Protein AF-A0A1Y3N4Y9-F1 (afdb_monomer)

Structure (mmCIF, N/CA/C/O backbone):
data_AF-A0A1Y3N4Y9-F1
#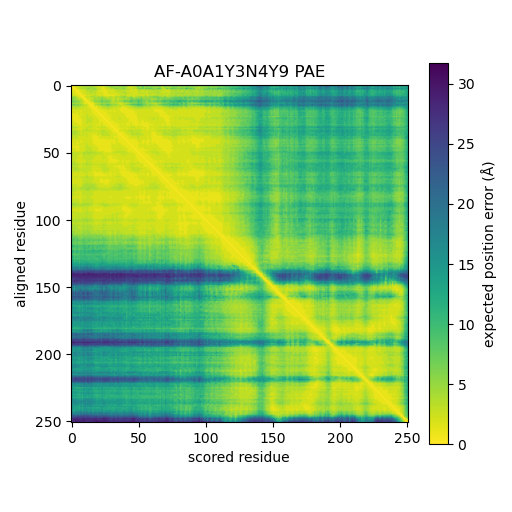
_entry.id   AF-A0A1Y3N4Y9-F1
#
loop_
_atom_site.group_PDB
_atom_site.id
_atom_site.type_symbol
_atom_site.label_atom_id
_atom_site.label_alt_id
_atom_site.label_comp_id
_atom_site.label_asym_id
_atom_site.label_entity_id
_atom_site.label_seq_id
_atom_site.pdbx_PDB_ins_code
_atom_site.Cartn_x
_atom_site.Cartn_y
_atom_site.Cartn_z
_atom_site.occupancy
_atom_site.B_iso_or_equiv
_atom_site.auth_seq_id
_atom_site.auth_comp_id
_atom_site.auth_asym_id
_atom_site.auth_atom_id
_atom_site.pdbx_PDB_model_num
ATOM 1 N N . SER A 1 1 ? 14.092 -4.007 -33.108 1.00 88.94 1 SER A N 1
ATOM 2 C CA . SER A 1 1 ? 14.418 -5.268 -32.409 1.00 88.94 1 SER A CA 1
ATOM 3 C C . SER A 1 1 ? 15.388 -6.151 -33.204 1.00 88.94 1 SER A C 1
ATOM 5 O O . SER A 1 1 ? 15.690 -5.808 -34.343 1.00 88.94 1 SER A O 1
ATOM 7 N N . TYR A 1 2 ? 15.925 -7.225 -32.602 1.00 95.75 2 TYR A N 1
ATOM 8 C CA . TYR A 1 2 ? 16.798 -8.263 -33.210 1.00 95.75 2 TYR A CA 1
ATOM 9 C C . TYR A 1 2 ? 18.097 -7.749 -33.842 1.00 95.75 2 TYR A C 1
ATOM 11 O O . TYR A 1 2 ? 18.391 -8.000 -35.009 1.00 95.75 2 TYR A O 1
ATOM 19 N N . ASN A 1 3 ? 18.879 -7.000 -33.072 1.00 94.31 3 ASN A N 1
ATOM 20 C CA . ASN A 1 3 ? 20.155 -6.454 -33.526 1.00 94.31 3 ASN A CA 1
ATOM 21 C C . ASN A 1 3 ? 21.240 -6.647 -32.449 1.00 94.31 3 ASN A C 1
ATOM 23 O O . ASN A 1 3 ? 21.026 -7.287 -31.424 1.00 94.31 3 ASN A O 1
ATOM 27 N N . ASN A 1 4 ? 22.440 -6.114 -32.689 1.00 96.00 4 ASN A N 1
ATOM 28 C CA . ASN A 1 4 ? 23.556 -6.141 -31.735 1.00 96.00 4 ASN A CA 1
ATOM 29 C C . ASN A 1 4 ? 23.807 -4.762 -31.100 1.00 96.00 4 ASN A C 1
ATOM 31 O O . ASN A 1 4 ? 24.948 -4.430 -30.784 1.00 96.00 4 ASN A O 1
ATOM 35 N N . ILE A 1 5 ? 22.765 -3.936 -30.958 1.00 95.75 5 ILE A N 1
ATOM 36 C CA . ILE A 1 5 ? 22.908 -2.577 -30.425 1.00 95.75 5 ILE A CA 1
ATOM 37 C C . ILE A 1 5 ? 23.287 -2.663 -28.945 1.00 95.75 5 ILE A C 1
ATOM 39 O O . ILE A 1 5 ? 22.648 -3.381 -28.178 1.00 95.75 5 ILE A O 1
ATOM 43 N N . THR A 1 6 ? 24.325 -1.930 -28.547 1.00 95.25 6 THR A N 1
ATOM 44 C CA . THR A 1 6 ? 24.823 -1.870 -27.162 1.00 95.25 6 THR A CA 1
ATOM 45 C C . THR A 1 6 ? 24.464 -0.566 -26.451 1.00 95.25 6 THR A C 1
ATOM 47 O O . THR A 1 6 ? 24.445 -0.529 -25.224 1.00 95.25 6 THR A O 1
ATOM 50 N N . GLN A 1 7 ? 24.161 0.498 -27.201 1.00 94.75 7 GLN A N 1
ATOM 51 C CA . GLN A 1 7 ? 23.863 1.829 -26.669 1.00 94.75 7 GLN A CA 1
ATOM 52 C C . GLN A 1 7 ? 22.720 2.498 -27.436 1.00 94.75 7 GLN A C 1
ATOM 54 O O . GLN A 1 7 ? 22.626 2.381 -28.660 1.00 94.75 7 GLN A O 1
ATOM 59 N N . ILE A 1 8 ? 21.874 3.234 -26.714 1.00 94.38 8 ILE A N 1
ATOM 60 C CA . ILE A 1 8 ? 20.820 4.069 -27.291 1.00 94.38 8 ILE A CA 1
ATOM 61 C C . ILE A 1 8 ? 21.417 5.442 -27.613 1.00 94.38 8 ILE A C 1
ATOM 63 O O . ILE A 1 8 ? 21.787 6.199 -26.723 1.00 94.38 8 ILE A O 1
ATOM 67 N N . GLN A 1 9 ? 21.516 5.779 -28.896 1.00 91.56 9 GLN A N 1
ATOM 68 C CA . GLN A 1 9 ? 22.085 7.049 -29.351 1.00 91.56 9 GLN A CA 1
ATOM 69 C C . GLN A 1 9 ? 21.398 7.540 -30.627 1.00 91.56 9 GLN A C 1
ATOM 71 O O . GLN A 1 9 ? 20.744 6.765 -31.320 1.00 91.56 9 GLN A O 1
ATOM 76 N N . ASN A 1 10 ? 21.563 8.828 -30.943 1.00 87.38 10 ASN A N 1
ATOM 77 C CA . ASN A 1 10 ? 21.027 9.475 -32.152 1.00 87.38 10 ASN A CA 1
ATOM 78 C C . ASN A 1 10 ? 19.491 9.447 -32.293 1.00 87.38 10 ASN A C 1
ATOM 80 O O . ASN A 1 10 ? 18.973 9.572 -33.398 1.00 87.38 10 ASN A O 1
ATOM 84 N N . ILE A 1 11 ? 18.757 9.316 -31.182 1.00 88.12 11 ILE A N 1
ATOM 85 C CA . ILE A 1 11 ? 17.282 9.346 -31.166 1.00 88.12 11 ILE A CA 1
ATOM 86 C C . ILE A 1 11 ? 16.700 10.675 -30.667 1.00 88.12 11 ILE A C 1
ATOM 88 O O . ILE A 1 11 ? 15.497 10.895 -30.753 1.00 88.12 11 ILE A O 1
ATOM 92 N N . THR A 1 12 ? 17.538 11.585 -30.164 1.00 80.25 12 THR A N 1
ATOM 93 C CA . THR A 1 12 ? 17.106 12.857 -29.562 1.00 80.25 12 THR A CA 1
ATOM 94 C C . THR A 1 12 ? 16.441 13.816 -30.550 1.00 80.25 12 THR A C 1
ATOM 96 O O . THR A 1 12 ? 15.698 14.691 -30.120 1.00 80.25 12 THR A O 1
ATOM 99 N N . SER A 1 13 ? 16.684 13.660 -31.854 1.00 84.81 13 SER A N 1
ATOM 100 C CA . SER A 1 13 ? 16.036 14.432 -32.923 1.00 84.81 13 SER A CA 1
ATOM 101 C C . SER A 1 13 ? 14.654 13.896 -33.315 1.00 84.81 13 SER A C 1
ATOM 103 O O . SER A 1 13 ? 13.947 14.528 -34.099 1.00 84.81 13 SER A O 1
ATOM 105 N N . LEU A 1 14 ? 14.247 12.733 -32.797 1.00 88.69 14 LEU A N 1
ATOM 106 C CA . LEU A 1 14 ? 12.984 12.086 -33.145 1.00 88.69 14 LEU A CA 1
ATOM 107 C C . LEU A 1 14 ? 11.844 12.619 -32.269 1.00 88.69 14 LEU A C 1
ATOM 109 O O . LEU A 1 14 ? 11.281 11.908 -31.442 1.00 88.69 14 LEU A O 1
ATOM 113 N N . GLU A 1 15 ? 11.468 13.879 -32.483 1.00 83.69 15 GLU A N 1
ATOM 114 C CA . GLU A 1 15 ? 10.472 14.595 -31.667 1.00 83.69 15 GLU A CA 1
ATOM 115 C C . GLU A 1 15 ? 9.082 13.941 -31.651 1.00 83.69 15 GLU A C 1
ATOM 117 O O . GLU A 1 15 ? 8.291 14.198 -30.754 1.00 83.69 15 GLU A O 1
ATOM 122 N N . LYS A 1 16 ? 8.768 13.082 -32.626 1.00 88.25 16 LYS A N 1
ATOM 123 C CA . LYS A 1 16 ? 7.478 12.377 -32.718 1.00 88.25 16 LYS A CA 1
ATOM 124 C C . LYS A 1 16 ? 7.557 10.904 -32.313 1.00 88.25 16 LYS A C 1
ATOM 126 O O . LYS A 1 16 ? 6.611 10.158 -32.563 1.00 88.25 16 LYS A O 1
ATOM 131 N N . LEU A 1 17 ? 8.679 10.456 -31.745 1.00 93.25 17 LEU A N 1
ATOM 132 C CA . LEU A 1 17 ? 8.867 9.058 -31.365 1.00 93.25 17 LEU A CA 1
ATOM 133 C C . LEU A 1 17 ? 7.889 8.680 -30.249 1.00 93.25 17 LEU A C 1
ATOM 135 O O . LE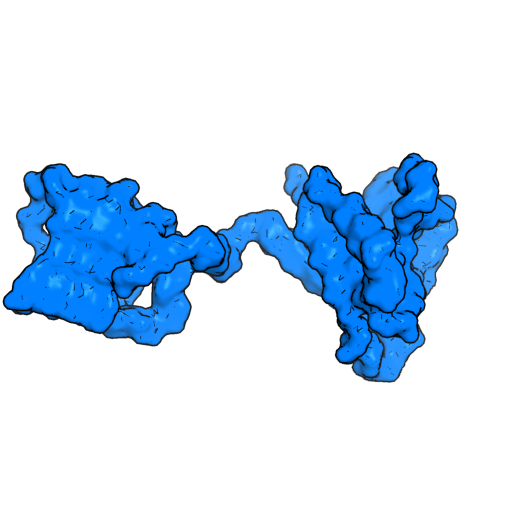U A 1 17 ? 8.052 9.084 -29.103 1.00 93.25 17 LEU A O 1
ATOM 139 N N . ASN A 1 18 ? 6.872 7.896 -30.602 1.00 96.75 18 ASN A N 1
ATOM 140 C CA . ASN A 1 18 ? 5.832 7.457 -29.674 1.00 96.75 18 ASN A CA 1
ATOM 141 C C . ASN A 1 18 ? 5.975 5.986 -29.259 1.00 96.75 18 ASN A C 1
ATOM 143 O O . ASN A 1 18 ? 5.653 5.619 -28.130 1.00 96.75 18 ASN A O 1
ATOM 147 N N . TYR A 1 19 ? 6.495 5.157 -30.158 1.00 97.62 19 TYR A N 1
ATOM 148 C CA . TYR A 1 19 ? 6.725 3.736 -29.943 1.00 97.62 19 TYR A CA 1
ATOM 149 C C . TYR A 1 19 ? 8.180 3.423 -30.270 1.00 97.62 19 TYR A C 1
ATOM 151 O O . TYR A 1 19 ? 8.645 3.751 -31.364 1.00 97.62 19 TYR A O 1
ATOM 159 N N . PHE A 1 20 ? 8.888 2.781 -29.344 1.00 97.25 20 PHE A N 1
ATOM 160 C CA . PHE A 1 20 ? 10.271 2.379 -29.556 1.00 97.25 20 PHE A CA 1
ATOM 161 C C . PHE A 1 20 ? 10.509 0.936 -29.115 1.00 97.25 20 PHE A C 1
ATOM 163 O O . PHE A 1 20 ? 10.472 0.617 -27.927 1.00 97.25 20 PHE A O 1
ATOM 170 N N . ASP A 1 21 ? 10.770 0.067 -30.093 1.00 97.88 21 ASP A N 1
ATOM 171 C CA . ASP A 1 21 ? 11.113 -1.335 -29.868 1.00 97.88 21 ASP A CA 1
ATOM 172 C C . ASP A 1 21 ? 12.597 -1.603 -30.145 1.00 97.88 21 ASP A C 1
ATOM 174 O O . ASP A 1 21 ? 13.042 -1.783 -31.289 1.00 97.88 21 ASP A O 1
ATOM 178 N N . ILE A 1 22 ? 13.355 -1.692 -29.056 1.00 97.12 22 ILE A N 1
ATOM 179 C CA . ILE A 1 22 ? 14.763 -2.078 -29.037 1.00 97.12 22 ILE A CA 1
ATOM 180 C C . ILE A 1 22 ? 14.963 -3.439 -28.351 1.00 97.12 22 ILE A C 1
ATOM 182 O O . ILE A 1 22 ? 16.056 -3.766 -27.885 1.00 97.12 22 ILE A O 1
ATOM 186 N N . SER A 1 23 ? 13.930 -4.283 -28.335 1.00 98.38 23 SER A N 1
ATOM 187 C CA . SER A 1 23 ? 14.034 -5.640 -27.796 1.00 98.38 23 SER A CA 1
ATOM 188 C C . SER A 1 23 ? 15.019 -6.515 -28.577 1.00 98.38 23 SER A C 1
ATOM 190 O O . SER A 1 23 ? 15.318 -6.243 -29.746 1.00 98.38 23 SER A O 1
ATOM 192 N N . HIS A 1 24 ? 15.526 -7.573 -27.941 1.00 98.44 24 HIS A N 1
ATOM 193 C CA . HIS A 1 24 ? 16.520 -8.485 -28.524 1.00 98.44 24 HIS A CA 1
ATOM 194 C C . HIS A 1 24 ? 17.765 -7.733 -29.020 1.00 98.44 24 HIS A C 1
ATOM 196 O O . HIS A 1 24 ? 18.098 -7.754 -30.208 1.00 98.44 24 HIS A O 1
ATOM 202 N N . ASN A 1 25 ? 18.414 -7.020 -28.101 1.00 98.38 25 ASN A N 1
ATOM 203 C CA . ASN A 1 25 ? 19.675 -6.309 -28.313 1.00 98.38 25 ASN A CA 1
ATOM 204 C C . ASN A 1 25 ? 20.630 -6.592 -27.136 1.00 98.38 25 ASN A C 1
ATOM 206 O O . ASN A 1 25 ? 20.458 -7.562 -26.401 1.00 98.38 25 ASN A O 1
ATOM 210 N N . ARG A 1 26 ? 21.683 -5.785 -26.976 1.00 97.94 26 ARG A N 1
ATOM 211 C CA . ARG A 1 26 ? 22.669 -5.883 -25.887 1.00 97.94 26 ARG A CA 1
ATOM 212 C C . ARG A 1 26 ? 22.723 -4.590 -25.074 1.00 97.94 26 ARG A C 1
ATOM 214 O O . ARG A 1 26 ? 23.790 -4.206 -24.599 1.00 97.94 26 ARG A O 1
ATOM 221 N N . ILE A 1 27 ? 21.593 -3.893 -24.966 1.00 98.12 27 ILE A N 1
ATOM 222 C CA . ILE A 1 27 ? 21.485 -2.638 -24.222 1.00 98.12 27 ILE A CA 1
ATOM 223 C C . ILE A 1 27 ? 21.730 -2.915 -22.743 1.00 98.12 27 ILE A C 1
ATOM 225 O O . ILE A 1 27 ? 21.092 -3.786 -22.157 1.00 98.12 27 ILE A O 1
ATOM 229 N N . THR A 1 28 ? 22.641 -2.157 -22.145 1.00 97.44 28 THR A N 1
ATOM 230 C CA . THR A 1 28 ? 22.885 -2.171 -20.696 1.00 97.44 28 THR A CA 1
ATOM 231 C C . THR A 1 28 ? 22.375 -0.908 -20.012 1.00 97.44 28 THR A C 1
ATOM 233 O O . THR A 1 28 ? 22.233 -0.912 -18.796 1.00 97.44 28 THR A O 1
ATOM 236 N N . SER A 1 29 ? 22.111 0.162 -20.776 1.00 97.69 29 SER A N 1
ATOM 237 C CA . SER A 1 29 ? 21.692 1.459 -20.246 1.00 97.69 29 SER A CA 1
ATOM 238 C C . SER A 1 29 ? 20.570 2.105 -21.056 1.00 97.69 29 SER A C 1
ATOM 240 O O . SER A 1 29 ? 20.561 2.042 -22.286 1.00 97.69 29 SER A O 1
ATOM 242 N N . LEU A 1 30 ? 19.647 2.763 -20.352 1.00 97.25 30 LEU A N 1
ATOM 243 C CA . LEU A 1 30 ? 18.541 3.540 -20.926 1.00 97.25 30 LEU A CA 1
ATOM 244 C C . LEU A 1 30 ? 18.919 5.002 -21.213 1.00 97.25 30 LEU A C 1
ATOM 246 O O . LEU A 1 30 ? 18.091 5.783 -21.694 1.00 97.25 30 LEU A O 1
ATOM 250 N N . CYS A 1 31 ? 20.165 5.387 -20.932 1.00 95.69 31 CYS A N 1
ATOM 251 C CA . CYS A 1 31 ? 20.683 6.709 -21.252 1.00 95.69 31 CYS A CA 1
ATOM 252 C C . CYS A 1 31 ? 20.512 7.012 -22.751 1.00 95.69 31 CYS A C 1
ATOM 254 O O . CYS A 1 31 ? 20.773 6.165 -23.601 1.00 95.69 31 CYS A O 1
ATOM 256 N N . GLY A 1 32 ? 20.060 8.225 -23.070 1.00 92.62 32 GLY A N 1
ATOM 257 C CA . GLY A 1 32 ? 19.691 8.667 -24.417 1.00 92.62 32 GLY A CA 1
ATOM 258 C C . GLY A 1 32 ? 18.182 8.860 -24.600 1.00 92.62 32 GLY A C 1
ATOM 259 O O . GLY A 1 32 ? 17.770 9.586 -25.506 1.00 92.62 32 GLY A O 1
ATOM 260 N N . LEU A 1 33 ? 17.352 8.273 -23.727 1.00 94.62 33 LEU A N 1
ATOM 261 C CA . LEU A 1 33 ? 15.888 8.363 -23.805 1.00 94.62 33 LEU A CA 1
ATOM 262 C C . LEU A 1 33 ? 15.283 9.602 -23.131 1.00 94.62 33 LEU A C 1
ATOM 264 O O . LEU A 1 33 ? 14.139 9.929 -23.435 1.00 94.62 33 LEU A O 1
ATOM 268 N N . GLN A 1 34 ? 16.040 10.337 -22.311 1.00 92.56 34 GLN A N 1
ATOM 269 C CA . GLN A 1 34 ? 15.542 11.418 -21.440 1.00 92.56 34 GLN A CA 1
ATOM 270 C C . GLN A 1 34 ? 14.781 12.525 -22.188 1.00 92.56 34 GLN A C 1
ATOM 272 O O . GLN A 1 34 ? 13.918 13.186 -21.623 1.00 92.56 34 GLN A O 1
ATOM 277 N N . LYS A 1 35 ? 15.115 12.757 -23.464 1.00 91.62 35 LYS A N 1
ATOM 278 C CA . LYS A 1 35 ? 14.494 13.797 -24.304 1.00 91.62 35 LYS A CA 1
ATOM 279 C C . LYS A 1 35 ? 13.356 13.282 -25.189 1.00 91.62 35 LYS A C 1
ATOM 281 O O . LYS A 1 35 ? 12.777 14.062 -25.940 1.00 91.62 35 LYS A O 1
ATOM 286 N N . SER A 1 36 ? 13.015 11.999 -25.111 1.00 93.19 36 SER A N 1
ATOM 287 C CA . SER A 1 36 ? 11.951 11.384 -25.916 1.00 93.19 36 SER A CA 1
ATOM 288 C C . SER A 1 36 ? 10.579 11.669 -25.301 1.00 93.19 36 SER A C 1
ATOM 290 O O . SER A 1 36 ? 9.861 10.757 -24.905 1.00 93.19 36 SER A O 1
ATOM 292 N N . LEU A 1 37 ? 10.220 12.951 -25.181 1.00 92.50 37 LEU A N 1
ATOM 293 C CA . LEU A 1 37 ? 9.087 13.410 -24.368 1.00 92.50 37 LEU A CA 1
ATOM 294 C C . LEU A 1 37 ? 7.737 12.812 -24.788 1.00 92.50 37 LEU A C 1
ATOM 296 O O . LEU A 1 37 ? 6.860 12.672 -23.945 1.00 92.50 37 LEU A O 1
ATOM 300 N N . TYR A 1 38 ? 7.577 12.438 -26.061 1.00 94.75 38 TYR A N 1
ATOM 301 C CA . TYR A 1 38 ? 6.351 11.853 -26.620 1.00 94.75 38 TYR A CA 1
ATOM 302 C C . TYR A 1 38 ? 6.318 10.320 -26.602 1.00 94.75 38 TYR A C 1
ATOM 304 O O . TYR A 1 38 ? 5.353 9.721 -27.095 1.00 94.75 38 TYR A O 1
ATOM 312 N N . LEU A 1 39 ? 7.350 9.685 -26.039 1.00 96.25 39 LEU A N 1
ATOM 313 C CA . LEU A 1 39 ? 7.451 8.237 -25.968 1.00 96.25 39 LEU A CA 1
ATOM 314 C C . LEU A 1 39 ? 6.358 7.693 -25.051 1.00 96.25 39 LEU A C 1
ATOM 316 O O . LEU A 1 39 ? 6.300 7.996 -23.862 1.00 96.25 39 LEU A O 1
ATOM 320 N N . ASN A 1 40 ? 5.487 6.875 -25.627 1.00 97.56 40 ASN A N 1
ATOM 321 C CA . ASN A 1 40 ? 4.379 6.246 -24.930 1.00 97.56 40 ASN A CA 1
ATOM 322 C C . ASN A 1 40 ? 4.647 4.773 -24.625 1.00 97.56 40 ASN A C 1
ATOM 324 O O . ASN A 1 40 ? 4.261 4.287 -23.557 1.00 97.56 40 ASN A O 1
ATOM 328 N N . THR A 1 41 ? 5.292 4.079 -25.563 1.00 98.56 41 THR A N 1
ATOM 329 C CA . THR A 1 41 ? 5.582 2.650 -25.470 1.00 98.56 41 THR A CA 1
ATOM 330 C C . THR A 1 41 ? 7.061 2.385 -25.699 1.00 98.56 41 THR A C 1
ATOM 332 O O . THR A 1 41 ? 7.597 2.725 -26.755 1.00 98.56 41 THR A O 1
ATOM 335 N N . LEU A 1 42 ? 7.701 1.740 -24.726 1.00 98.38 42 LEU A N 1
ATOM 336 C CA . LEU A 1 42 ? 9.103 1.342 -24.780 1.00 98.38 42 LEU A CA 1
ATOM 337 C C . LEU A 1 42 ? 9.225 -0.167 -24.571 1.00 98.38 42 LEU A C 1
ATOM 339 O O . LEU A 1 42 ? 8.782 -0.695 -23.551 1.00 98.38 42 LEU A O 1
ATOM 343 N N . ASN A 1 43 ? 9.858 -0.854 -25.518 1.00 98.69 43 ASN A N 1
ATOM 344 C CA . ASN A 1 43 ? 10.208 -2.262 -25.380 1.00 98.69 43 ASN A CA 1
ATOM 345 C C . ASN A 1 43 ? 11.728 -2.440 -25.390 1.00 98.69 43 ASN A C 1
ATOM 347 O O . ASN A 1 43 ? 12.381 -2.272 -26.419 1.00 98.69 43 ASN A O 1
ATOM 351 N N . VAL A 1 44 ? 12.272 -2.797 -24.228 1.00 98.31 44 VAL A N 1
ATOM 352 C CA . VAL A 1 44 ? 13.685 -3.127 -23.984 1.00 98.31 44 VAL A CA 1
ATOM 353 C C . VAL A 1 44 ? 13.841 -4.585 -23.544 1.00 98.31 44 VAL A C 1
ATOM 355 O O . VAL A 1 44 ? 14.867 -4.962 -22.983 1.00 98.31 44 VAL A O 1
ATOM 358 N N . SER A 1 45 ? 12.842 -5.430 -23.792 1.00 98.50 45 SER A N 1
ATOM 359 C CA . SER A 1 45 ? 12.875 -6.843 -23.400 1.00 98.50 45 SER A CA 1
ATOM 360 C C . SER A 1 45 ? 14.011 -7.594 -24.093 1.00 98.50 45 SER A C 1
ATOM 362 O O . SER A 1 45 ? 14.402 -7.238 -25.205 1.00 98.50 45 SER A O 1
ATOM 364 N N . TYR A 1 46 ? 14.530 -8.654 -23.473 1.00 98.50 46 TYR A N 1
ATOM 365 C CA . TYR A 1 46 ? 15.675 -9.411 -24.005 1.00 98.50 46 TYR A CA 1
ATOM 366 C C . TYR A 1 46 ? 16.900 -8.514 -24.276 1.00 98.50 46 TYR A C 1
ATOM 368 O O . TYR A 1 46 ? 17.395 -8.428 -25.403 1.00 98.50 46 TYR A O 1
ATOM 376 N N . ASN A 1 47 ? 17.350 -7.812 -23.238 1.00 98.69 47 ASN A N 1
ATOM 377 C CA . ASN A 1 47 ? 18.572 -7.006 -23.219 1.00 98.69 47 ASN A CA 1
ATOM 378 C C . ASN A 1 47 ? 19.400 -7.343 -21.961 1.00 98.69 47 ASN A C 1
ATOM 380 O O . ASN A 1 47 ? 19.125 -8.318 -21.259 1.00 98.69 47 ASN A O 1
ATOM 384 N N . ASN A 1 48 ? 20.428 -6.543 -21.676 1.00 98.12 48 ASN A N 1
ATOM 385 C CA . ASN A 1 48 ? 21.407 -6.783 -20.619 1.00 98.12 48 ASN A CA 1
ATOM 386 C C . ASN A 1 48 ? 21.340 -5.712 -19.514 1.00 98.12 48 ASN A C 1
ATOM 388 O O . ASN A 1 48 ? 22.371 -5.333 -18.961 1.00 98.12 48 ASN A O 1
ATOM 392 N N . ILE A 1 49 ? 20.148 -5.198 -19.196 1.00 98.31 49 ILE A N 1
ATOM 393 C CA . ILE A 1 49 ? 19.963 -4.225 -18.109 1.00 98.31 49 ILE A CA 1
ATOM 394 C C . ILE A 1 49 ? 20.065 -4.961 -16.769 1.00 98.31 49 ILE A C 1
ATOM 396 O O . ILE A 1 49 ? 19.267 -5.855 -16.477 1.00 98.31 49 ILE A O 1
ATOM 400 N N . VAL A 1 50 ? 21.068 -4.609 -15.967 1.00 97.88 50 VAL A N 1
ATOM 401 C CA . VAL A 1 50 ? 21.360 -5.285 -14.690 1.00 97.88 50 VAL A CA 1
ATOM 402 C C . VAL A 1 50 ? 20.831 -4.509 -13.490 1.00 97.88 50 VAL A C 1
ATOM 404 O O . VAL A 1 50 ? 20.453 -5.135 -12.508 1.00 97.88 50 VAL A O 1
ATOM 407 N N . ASP A 1 51 ? 20.765 -3.181 -13.589 1.00 96.12 51 ASP A N 1
ATOM 408 C CA . ASP A 1 51 ? 20.400 -2.293 -12.487 1.00 96.12 51 ASP A CA 1
ATOM 409 C C . ASP A 1 51 ? 19.107 -1.532 -12.801 1.00 96.12 51 ASP A C 1
ATOM 411 O O . ASP A 1 51 ? 18.905 -1.029 -13.911 1.00 96.12 51 ASP A O 1
ATOM 415 N N . LEU A 1 52 ? 18.227 -1.440 -11.808 1.00 96.12 52 LEU A N 1
ATOM 416 C CA . LEU A 1 52 ? 16.986 -0.688 -11.904 1.00 96.12 52 LEU A CA 1
ATOM 417 C C . LEU A 1 52 ? 17.202 0.830 -11.862 1.00 96.12 52 LEU A C 1
ATOM 419 O O . LEU A 1 52 ? 16.322 1.573 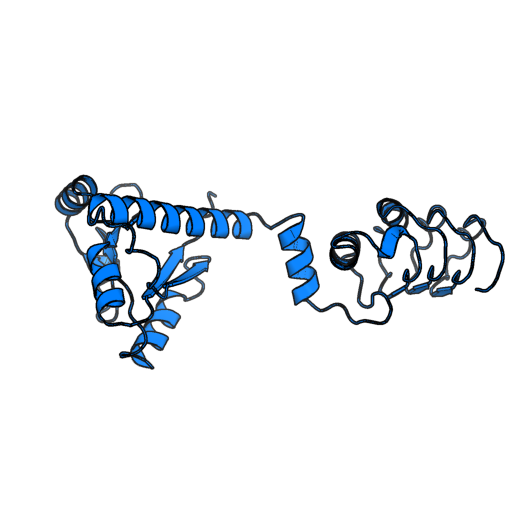-12.301 1.00 96.12 52 LEU A O 1
ATOM 423 N N . GLU A 1 53 ? 18.363 1.307 -11.407 1.00 95.94 53 GLU A N 1
ATOM 424 C CA . GLU A 1 53 ? 18.728 2.728 -11.467 1.00 95.94 53 GLU A CA 1
ATOM 425 C C . GLU A 1 53 ? 18.646 3.310 -12.884 1.00 95.94 53 GLU A C 1
ATOM 427 O O . GLU A 1 53 ? 18.454 4.514 -13.042 1.00 95.94 53 GLU A O 1
ATOM 432 N N . GLU A 1 54 ? 18.723 2.480 -13.927 1.00 97.38 54 GLU A N 1
ATOM 433 C CA . GLU A 1 54 ? 18.550 2.901 -15.320 1.00 97.38 54 GLU A CA 1
ATOM 434 C C . GLU A 1 54 ? 17.178 3.533 -15.601 1.00 97.38 54 GLU A C 1
ATOM 436 O O . GLU A 1 54 ? 17.046 4.344 -16.522 1.00 97.38 54 GLU A O 1
ATOM 441 N N . ILE A 1 55 ? 16.161 3.248 -14.779 1.00 96.56 55 ILE A N 1
ATOM 442 C CA . ILE A 1 55 ? 14.839 3.881 -14.883 1.00 96.56 55 ILE A CA 1
ATOM 443 C C . ILE A 1 55 ? 14.916 5.408 -14.722 1.00 96.56 55 ILE A C 1
ATOM 445 O O . ILE A 1 55 ? 14.077 6.111 -15.289 1.00 96.56 55 ILE A O 1
ATOM 449 N N . LYS A 1 56 ? 15.952 5.956 -14.069 1.00 96.44 56 LYS A N 1
ATOM 450 C CA . LYS A 1 56 ? 16.153 7.414 -13.945 1.00 96.44 56 LYS A CA 1
ATOM 451 C C . LYS A 1 56 ? 16.176 8.148 -15.287 1.00 96.44 56 LYS A C 1
ATOM 453 O O . LYS A 1 56 ? 15.883 9.334 -15.352 1.00 96.44 56 LYS A O 1
ATOM 458 N N . TYR A 1 57 ? 16.510 7.451 -16.372 1.00 96.62 57 TYR A N 1
ATOM 459 C CA . TYR A 1 57 ? 16.537 8.031 -17.713 1.00 96.62 57 TYR A CA 1
ATOM 460 C C . TYR A 1 57 ? 15.163 8.122 -18.383 1.00 96.62 57 TYR A C 1
ATOM 462 O O . TYR A 1 57 ? 15.033 8.797 -19.404 1.00 96.62 57 TYR A O 1
ATOM 470 N N . ILE A 1 58 ? 14.154 7.448 -17.832 1.00 95.69 58 ILE A N 1
ATOM 471 C CA . ILE A 1 58 ? 12.794 7.393 -18.379 1.00 95.69 58 ILE A CA 1
ATOM 472 C C . ILE A 1 58 ? 11.714 7.814 -17.371 1.00 95.69 58 ILE A C 1
ATOM 474 O O . ILE A 1 58 ? 10.552 7.924 -17.754 1.00 95.69 58 ILE A O 1
ATOM 478 N N . MET A 1 59 ? 12.072 8.064 -16.107 1.00 95.31 59 MET A N 1
ATOM 479 C CA . MET A 1 59 ? 11.107 8.374 -15.045 1.00 95.31 59 MET A CA 1
ATOM 480 C C . MET A 1 59 ? 10.342 9.683 -15.246 1.00 95.31 59 MET A C 1
ATOM 482 O O . MET A 1 59 ? 9.177 9.770 -14.869 1.00 95.31 59 MET A O 1
ATOM 486 N N . ASP A 1 60 ? 10.961 10.655 -15.916 1.00 94.06 60 ASP A N 1
ATOM 487 C CA . ASP A 1 60 ? 10.359 11.964 -16.188 1.00 94.06 60 ASP A CA 1
ATOM 488 C C . ASP A 1 60 ? 9.609 12.017 -17.532 1.00 94.06 60 ASP A C 1
ATOM 490 O O . ASP A 1 60 ? 9.167 13.087 -17.955 1.00 94.06 60 ASP A O 1
ATOM 494 N N . LEU A 1 61 ? 9.462 10.888 -18.241 1.00 94.25 61 LEU A N 1
ATOM 495 C CA . LEU A 1 61 ? 8.756 10.854 -19.524 1.00 94.25 61 LEU A CA 1
ATOM 496 C C . LEU A 1 61 ? 7.233 10.940 -19.301 1.00 94.25 61 LEU A C 1
ATOM 498 O O . LEU A 1 61 ? 6.620 9.983 -18.818 1.00 94.25 61 LEU A O 1
ATOM 502 N N . PRO A 1 62 ? 6.579 12.051 -19.695 1.00 93.38 62 PRO A N 1
ATOM 503 C CA . PRO A 1 62 ? 5.225 12.369 -19.239 1.00 93.38 62 PRO A CA 1
ATOM 504 C C . PRO A 1 62 ? 4.142 11.471 -19.847 1.00 93.38 62 PRO A C 1
ATOM 506 O O . PRO A 1 62 ? 3.083 11.285 -19.250 1.00 93.38 62 PRO A O 1
ATOM 509 N N . PHE A 1 63 ? 4.387 10.916 -21.037 1.00 94.94 63 PHE A N 1
ATOM 510 C CA . PHE A 1 63 ? 3.402 10.126 -21.780 1.00 94.94 63 PHE A CA 1
ATOM 511 C C . PHE A 1 63 ? 3.679 8.623 -21.774 1.00 94.94 63 PHE A C 1
ATOM 513 O O . PHE A 1 63 ? 2.931 7.874 -22.411 1.00 94.94 63 PHE A O 1
ATOM 520 N N . MET A 1 64 ? 4.717 8.169 -21.066 1.00 96.75 64 MET A N 1
ATOM 521 C CA . MET A 1 64 ? 5.082 6.758 -21.023 1.00 96.75 64 MET A CA 1
ATOM 522 C C . MET A 1 64 ? 4.032 5.968 -20.238 1.00 96.75 64 MET A C 1
ATOM 524 O O . MET A 1 64 ? 3.802 6.210 -19.058 1.00 96.75 64 MET A O 1
ATOM 528 N N . THR A 1 65 ? 3.381 5.015 -20.905 1.00 98.06 65 THR A N 1
ATOM 529 C CA . THR A 1 65 ? 2.312 4.199 -20.301 1.00 98.06 65 THR A CA 1
ATOM 530 C C . THR A 1 65 ? 2.513 2.702 -20.481 1.00 98.06 65 THR A C 1
ATOM 532 O O . THR A 1 65 ? 1.941 1.935 -19.708 1.00 98.06 65 THR A O 1
ATOM 535 N N . ASN A 1 66 ? 3.342 2.281 -21.440 1.00 98.62 66 ASN A N 1
ATOM 536 C CA . ASN A 1 66 ? 3.616 0.874 -21.709 1.00 98.62 66 ASN A CA 1
ATOM 537 C C . ASN A 1 66 ? 5.122 0.630 -21.672 1.00 98.62 66 ASN A C 1
ATOM 539 O O . ASN A 1 66 ? 5.871 1.233 -22.445 1.00 98.62 66 ASN A O 1
ATOM 543 N N . PHE A 1 67 ? 5.560 -0.264 -20.794 1.00 98.62 67 PHE A N 1
ATOM 544 C CA . PHE A 1 67 ? 6.968 -0.587 -20.630 1.00 98.62 67 PHE A CA 1
ATOM 545 C C . PHE A 1 67 ? 7.154 -2.098 -20.593 1.00 98.62 67 PHE A C 1
ATOM 547 O O . PHE A 1 67 ? 6.499 -2.805 -19.829 1.00 98.62 67 PHE A O 1
ATOM 554 N N . PHE A 1 68 ? 8.034 -2.593 -21.452 1.00 98.69 68 PHE A N 1
ATOM 555 C CA . PHE A 1 68 ? 8.383 -4.004 -21.535 1.00 98.69 68 PHE A CA 1
ATOM 556 C C . PHE A 1 68 ? 9.880 -4.125 -21.297 1.00 98.69 68 PHE A C 1
ATOM 558 O O . PHE A 1 68 ? 10.678 -3.551 -22.040 1.00 98.69 68 PHE A O 1
ATOM 565 N N . MET A 1 69 ? 10.252 -4.838 -20.245 1.00 97.62 69 MET A N 1
ATOM 566 C CA . MET A 1 69 ? 11.633 -5.008 -19.806 1.00 97.62 69 MET A CA 1
ATOM 567 C C . MET A 1 69 ? 11.931 -6.427 -19.307 1.00 97.62 69 MET A C 1
ATOM 569 O O . MET A 1 69 ? 13.006 -6.668 -18.757 1.00 97.62 69 MET A O 1
ATOM 573 N N . HIS A 1 70 ? 11.021 -7.379 -19.520 1.00 97.62 70 HIS A N 1
ATOM 574 C CA . HIS A 1 70 ? 11.234 -8.787 -19.203 1.00 97.62 70 HIS A CA 1
ATOM 575 C C . HIS A 1 70 ? 12.462 -9.376 -19.918 1.00 97.62 70 HIS A C 1
ATOM 577 O O . HIS A 1 70 ? 12.912 -8.898 -20.963 1.00 97.62 70 HIS A O 1
ATOM 583 N N . ASN A 1 71 ? 13.002 -10.461 -19.361 1.00 98.00 71 ASN A N 1
ATOM 584 C CA . ASN A 1 71 ? 14.235 -11.095 -19.841 1.00 98.00 71 ASN A CA 1
ATOM 585 C C . ASN A 1 71 ? 15.440 -10.137 -19.874 1.00 98.00 71 ASN A C 1
ATOM 587 O O . ASN A 1 71 ? 16.268 -10.208 -20.778 1.00 98.00 71 ASN A O 1
ATOM 591 N N . ASN A 1 72 ? 15.534 -9.255 -18.879 1.00 98.50 72 ASN A N 1
ATOM 592 C CA . ASN A 1 72 ? 16.766 -8.565 -18.507 1.00 98.50 72 ASN A CA 1
ATOM 593 C C . ASN A 1 72 ? 17.254 -9.121 -17.155 1.00 98.50 72 ASN A C 1
ATOM 595 O O . ASN A 1 72 ? 16.420 -9.547 -16.354 1.00 98.50 72 ASN A O 1
ATOM 599 N N . PRO A 1 73 ? 18.564 -9.113 -16.844 1.00 98.25 73 PRO A N 1
ATOM 600 C CA . PRO A 1 73 ? 19.059 -9.565 -15.540 1.00 98.25 73 PRO A CA 1
ATOM 601 C C . PRO A 1 73 ? 18.356 -8.910 -14.335 1.00 98.25 73 PRO A C 1
ATOM 603 O O . PRO A 1 73 ? 18.039 -9.610 -13.372 1.00 98.25 73 PRO A O 1
ATOM 606 N N . VAL A 1 74 ? 18.018 -7.617 -14.430 1.00 97.69 74 VAL A N 1
ATOM 607 C CA . VAL A 1 74 ? 17.266 -6.866 -13.403 1.00 97.69 74 VAL A CA 1
ATOM 608 C C . VAL A 1 74 ? 15.882 -7.465 -13.094 1.00 97.69 74 VAL A C 1
ATOM 610 O O . VAL A 1 74 ? 15.375 -7.315 -11.985 1.00 97.69 74 VAL A O 1
ATOM 613 N N . SER A 1 75 ? 15.268 -8.204 -14.030 1.00 96.56 75 SER A N 1
ATOM 614 C CA . SER A 1 75 ? 13.940 -8.812 -13.841 1.00 96.56 75 SER A CA 1
ATOM 615 C C . SER A 1 75 ? 13.896 -9.843 -12.703 1.00 96.56 75 SER A C 1
ATOM 617 O O . SER A 1 75 ? 12.813 -10.156 -12.214 1.00 96.56 75 SER A O 1
ATOM 619 N N . ASN A 1 76 ? 15.051 -10.366 -12.277 1.00 96.19 76 ASN A N 1
ATOM 620 C CA . ASN A 1 76 ? 15.160 -11.330 -11.177 1.00 96.19 76 ASN A CA 1
ATOM 621 C C . ASN A 1 76 ? 15.283 -10.669 -9.793 1.00 96.19 76 ASN A C 1
ATOM 623 O O . ASN A 1 76 ? 15.358 -11.373 -8.783 1.00 96.19 76 ASN A O 1
ATOM 627 N N . GLU A 1 77 ? 15.331 -9.336 -9.711 1.00 96.00 77 GLU A N 1
ATOM 628 C CA . GLU A 1 77 ? 15.412 -8.647 -8.428 1.00 96.00 77 GLU A CA 1
ATOM 629 C C . GLU A 1 77 ? 14.156 -8.832 -7.565 1.00 96.00 77 GLU A C 1
ATOM 631 O O . GLU A 1 77 ? 13.014 -8.857 -8.035 1.00 96.00 77 GLU A O 1
ATOM 636 N N . LYS A 1 78 ? 14.358 -8.868 -6.243 1.00 96.06 78 LYS A N 1
ATOM 637 C CA . LYS A 1 78 ? 13.254 -8.862 -5.281 1.00 96.06 78 LYS A CA 1
ATOM 638 C C . LYS A 1 78 ? 12.419 -7.586 -5.430 1.00 96.06 78 LYS A C 1
ATOM 640 O O . LYS A 1 78 ? 12.955 -6.482 -5.513 1.00 96.06 78 LYS A O 1
ATOM 645 N N . ASP A 1 79 ? 11.096 -7.759 -5.413 1.00 96.38 79 ASP A N 1
ATOM 646 C CA . ASP A 1 79 ? 10.106 -6.686 -5.564 1.00 96.38 79 ASP A CA 1
ATOM 647 C C . ASP A 1 79 ? 10.253 -5.881 -6.874 1.00 96.38 79 ASP A C 1
ATOM 649 O O . ASP A 1 79 ? 9.692 -4.791 -6.974 1.00 96.38 79 ASP A O 1
ATOM 653 N N . PHE A 1 80 ? 10.937 -6.423 -7.895 1.00 96.81 80 PHE A N 1
ATOM 654 C CA . PHE A 1 80 ? 11.199 -5.768 -9.184 1.00 96.81 80 PHE A CA 1
ATOM 655 C C . PHE A 1 80 ? 9.978 -5.030 -9.742 1.00 96.81 80 PHE A C 1
ATOM 657 O O . PHE A 1 80 ? 10.004 -3.813 -9.906 1.00 96.81 80 PHE A O 1
ATOM 664 N N . ARG A 1 81 ? 8.861 -5.744 -9.929 1.00 97.50 81 ARG A N 1
ATOM 665 C CA . ARG A 1 81 ? 7.611 -5.162 -10.437 1.00 97.50 81 ARG A CA 1
ATOM 666 C C . ARG A 1 81 ? 7.139 -3.972 -9.598 1.00 97.50 81 ARG A C 1
ATOM 668 O O . ARG A 1 81 ? 6.799 -2.935 -10.156 1.00 97.50 81 ARG A O 1
ATOM 675 N N . LYS A 1 82 ? 7.143 -4.091 -8.265 1.00 97.62 82 LYS A N 1
ATOM 676 C CA . LYS A 1 82 ? 6.730 -2.991 -7.379 1.00 97.62 82 LYS A CA 1
ATOM 677 C C . LYS A 1 82 ? 7.684 -1.806 -7.484 1.00 97.62 82 LYS A C 1
ATOM 679 O O . LYS A 1 82 ? 7.211 -0.677 -7.489 1.00 97.62 82 LYS A O 1
ATOM 684 N N . LYS A 1 83 ? 8.998 -2.044 -7.569 1.00 97.62 83 LYS A N 1
ATOM 685 C CA . LYS A 1 83 ? 9.987 -0.972 -7.733 1.00 97.62 83 LYS A CA 1
ATOM 686 C C . LYS A 1 83 ? 9.792 -0.239 -9.065 1.00 97.62 83 LYS A C 1
ATOM 688 O O . LYS A 1 83 ? 9.861 0.984 -9.085 1.00 97.62 83 LYS A O 1
ATOM 693 N N . VAL A 1 84 ? 9.506 -0.952 -10.160 1.00 97.75 84 VAL A N 1
ATOM 694 C CA . VAL A 1 84 ? 9.195 -0.330 -11.462 1.00 97.75 84 VAL A CA 1
ATOM 695 C C . VAL A 1 84 ? 7.942 0.542 -11.350 1.00 97.75 84 VAL A C 1
ATOM 697 O O . VAL A 1 84 ? 7.985 1.707 -11.725 1.00 97.75 84 VAL A O 1
ATOM 700 N N . ILE A 1 85 ? 6.854 0.012 -10.778 1.00 97.81 85 ILE A N 1
ATOM 701 C CA . ILE A 1 85 ? 5.590 0.751 -10.590 1.00 97.81 85 ILE A CA 1
ATOM 702 C C . ILE A 1 85 ? 5.794 1.989 -9.705 1.00 97.81 85 ILE A C 1
ATOM 704 O O . ILE A 1 85 ? 5.251 3.048 -10.000 1.00 97.81 85 ILE A O 1
ATOM 708 N N . PHE A 1 86 ? 6.600 1.871 -8.647 1.00 97.19 86 PHE A N 1
ATOM 709 C CA . PHE A 1 86 ? 6.927 2.980 -7.752 1.00 97.19 86 PHE A CA 1
ATOM 710 C C . PHE A 1 86 ? 7.673 4.112 -8.468 1.00 97.19 86 PHE A C 1
ATOM 712 O O . PHE A 1 86 ? 7.312 5.274 -8.311 1.00 97.19 86 PHE A O 1
ATOM 719 N N . ASN A 1 87 ? 8.691 3.776 -9.266 1.00 96.38 87 ASN A N 1
ATOM 720 C CA . ASN A 1 87 ? 9.500 4.772 -9.973 1.00 96.38 87 ASN A CA 1
ATOM 721 C C . ASN A 1 87 ? 8.799 5.348 -11.216 1.00 96.38 87 ASN A C 1
ATOM 723 O O . ASN A 1 87 ? 9.173 6.423 -11.673 1.00 96.38 87 ASN A O 1
ATOM 727 N N . LEU A 1 88 ? 7.799 4.649 -11.767 1.00 96.62 88 LEU A N 1
ATOM 728 C CA . LEU A 1 88 ? 7.070 5.026 -12.983 1.00 96.62 88 LEU A CA 1
ATOM 729 C C . LEU A 1 88 ? 5.553 5.121 -12.723 1.00 96.62 88 LEU A C 1
ATOM 731 O O . LEU A 1 88 ? 4.787 4.289 -13.215 1.00 96.62 88 LEU A O 1
ATOM 735 N N . PRO A 1 89 ? 5.071 6.136 -11.981 1.00 93.31 89 PRO A N 1
ATOM 736 C CA . PRO A 1 89 ? 3.669 6.219 -11.555 1.00 93.31 89 PRO A CA 1
ATOM 737 C C . PRO A 1 89 ? 2.662 6.422 -12.705 1.00 93.31 89 PRO A C 1
ATOM 739 O O . PRO A 1 89 ? 1.477 6.112 -12.556 1.00 93.31 89 PRO A O 1
ATOM 742 N N . THR A 1 90 ? 3.109 6.922 -13.862 1.00 94.81 90 THR A N 1
ATOM 743 C CA . THR A 1 90 ? 2.296 7.093 -15.084 1.00 94.81 90 THR A CA 1
ATOM 744 C C . THR A 1 90 ? 2.044 5.779 -15.831 1.00 94.81 90 THR A C 1
ATOM 746 O O . THR A 1 90 ? 1.161 5.715 -16.696 1.00 94.81 90 THR A O 1
ATOM 749 N N . LEU A 1 91 ? 2.784 4.720 -15.488 1.00 97.56 91 LEU A N 1
ATOM 750 C CA . LEU A 1 91 ? 2.757 3.444 -16.184 1.00 97.56 91 LEU A CA 1
ATOM 751 C C . LEU A 1 91 ? 1.409 2.732 -16.006 1.00 97.56 91 LEU A C 1
ATOM 753 O O . LEU A 1 91 ? 0.846 2.656 -14.911 1.00 97.56 91 LEU A O 1
ATOM 757 N N . LYS A 1 92 ? 0.886 2.190 -17.108 1.00 98.19 92 LYS A N 1
ATOM 758 C CA . LYS A 1 92 ? -0.377 1.441 -17.159 1.00 98.19 92 LYS A CA 1
ATOM 759 C C . LYS A 1 92 ? -0.149 -0.036 -17.438 1.00 98.19 92 LYS A C 1
ATOM 761 O O . LYS A 1 92 ? -0.853 -0.865 -16.878 1.00 98.19 92 LYS A O 1
ATOM 766 N N . ILE A 1 93 ? 0.816 -0.367 -18.291 1.00 98.62 93 ILE A N 1
ATOM 767 C CA . ILE A 1 93 ? 1.141 -1.743 -18.667 1.00 98.62 93 ILE A CA 1
ATOM 768 C C . ILE A 1 93 ? 2.628 -1.976 -18.427 1.00 98.62 93 ILE A C 1
ATOM 770 O O . ILE A 1 93 ? 3.468 -1.242 -18.949 1.00 98.62 93 ILE A O 1
ATOM 774 N N . LEU A 1 94 ? 2.936 -3.025 -17.666 1.00 98.56 94 LEU A N 1
ATOM 775 C CA . LEU A 1 94 ? 4.293 -3.514 -17.449 1.00 98.56 94 LEU A CA 1
ATOM 776 C C . LEU A 1 94 ? 4.372 -4.980 -17.859 1.00 98.56 94 LEU A C 1
ATOM 778 O O . LEU A 1 94 ? 3.637 -5.806 -17.311 1.00 98.56 94 LEU A O 1
ATOM 782 N N . ASP A 1 95 ? 5.250 -5.279 -18.816 1.00 98.12 95 ASP A N 1
ATOM 783 C CA . ASP A 1 95 ? 5.465 -6.620 -19.376 1.00 98.12 95 ASP A CA 1
ATOM 784 C C . ASP A 1 95 ? 4.163 -7.279 -19.866 1.00 98.12 95 ASP A C 1
ATOM 786 O O . ASP A 1 95 ? 3.905 -8.461 -19.654 1.00 98.12 95 ASP A O 1
ATOM 790 N N . GLY A 1 96 ? 3.298 -6.481 -20.501 1.00 97.31 96 GLY A N 1
ATOM 791 C CA . GLY A 1 96 ? 2.006 -6.931 -21.030 1.00 97.31 96 GLY A CA 1
ATOM 792 C C . GLY A 1 96 ? 0.901 -7.096 -19.984 1.00 97.31 96 GLY A C 1
ATOM 793 O O . GLY A 1 96 ? -0.231 -7.409 -20.345 1.00 97.31 96 GLY A O 1
ATOM 794 N N . VAL A 1 97 ? 1.188 -6.845 -18.704 1.00 98.38 97 VAL A N 1
ATOM 795 C CA . VAL A 1 97 ? 0.216 -6.953 -17.611 1.00 98.38 97 VAL A CA 1
ATOM 796 C C . VAL A 1 97 ? -0.235 -5.564 -17.170 1.00 98.38 97 VAL A C 1
ATOM 798 O O . VAL A 1 97 ? 0.590 -4.713 -16.821 1.00 98.38 97 VAL A O 1
ATOM 801 N N . LEU A 1 98 ? -1.554 -5.351 -17.148 1.00 98.50 98 LEU A N 1
ATOM 802 C CA . LEU A 1 98 ? -2.173 -4.131 -16.628 1.00 98.50 98 LEU A CA 1
ATOM 803 C C . LEU A 1 98 ? -1.783 -3.921 -15.158 1.00 98.50 98 LEU A C 1
ATOM 805 O O . LEU A 1 98 ? -1.869 -4.842 -14.349 1.00 98.50 98 LEU A O 1
ATOM 809 N N . ILE A 1 99 ? -1.371 -2.704 -14.822 1.00 98.62 99 ILE A N 1
ATOM 810 C CA . ILE A 1 99 ? -1.095 -2.282 -13.452 1.00 98.62 99 ILE A CA 1
ATOM 811 C C . ILE A 1 99 ? -2.403 -1.812 -12.827 1.00 98.62 99 ILE A C 1
ATOM 813 O O . ILE A 1 99 ? -3.051 -0.884 -13.316 1.00 98.62 99 ILE A O 1
ATOM 817 N N . THR A 1 100 ? -2.781 -2.446 -11.727 1.00 98.06 100 THR A N 1
ATOM 818 C CA . THR A 1 100 ? -3.958 -2.056 -10.950 1.00 98.06 100 THR A CA 1
ATOM 819 C C . THR A 1 100 ? -3.652 -0.883 -10.016 1.00 98.06 100 THR A C 1
ATOM 821 O O . THR A 1 100 ? -2.520 -0.691 -9.571 1.00 98.06 100 THR A O 1
ATOM 824 N N . GLU A 1 101 ? -4.678 -0.117 -9.640 1.00 95.94 101 GLU A N 1
ATOM 825 C CA . GLU A 1 101 ? -4.535 0.936 -8.620 1.00 95.94 101 GLU A CA 1
ATOM 826 C C . GLU A 1 101 ? -4.094 0.365 -7.262 1.00 95.94 101 GLU A C 1
ATOM 828 O O . GLU A 1 101 ? -3.330 0.995 -6.535 1.00 95.94 101 GLU A O 1
ATOM 833 N N . ILE A 1 102 ? -4.498 -0.872 -6.949 1.00 95.38 102 ILE A N 1
ATOM 834 C CA . ILE A 1 102 ? -4.056 -1.589 -5.746 1.00 95.38 102 ILE A CA 1
ATOM 835 C C . ILE A 1 102 ? -2.540 -1.818 -5.780 1.00 95.38 102 ILE A C 1
ATOM 837 O O . ILE A 1 102 ? -1.870 -1.603 -4.774 1.00 95.38 102 ILE A O 1
ATOM 841 N N . GLU A 1 103 ? -1.971 -2.217 -6.921 1.00 97.62 103 GLU A N 1
ATOM 842 C CA . GLU A 1 103 ? -0.517 -2.364 -7.057 1.00 97.62 103 GLU A CA 1
ATOM 843 C C . GLU A 1 103 ? 0.218 -1.033 -6.883 1.00 97.62 103 GLU A C 1
ATOM 845 O O . GLU A 1 103 ? 1.236 -1.015 -6.193 1.00 97.62 103 GLU A O 1
ATOM 850 N N . LYS A 1 104 ? -0.309 0.070 -7.437 1.00 97.00 104 LYS A N 1
ATOM 851 C CA . LYS A 1 104 ? 0.274 1.414 -7.264 1.00 97.00 104 LYS A CA 1
ATOM 852 C C . LYS A 1 104 ? 0.271 1.859 -5.804 1.00 97.00 104 LYS A C 1
ATOM 854 O O . LYS A 1 104 ? 1.283 2.334 -5.291 1.00 97.00 104 LYS A O 1
ATOM 859 N N . ILE A 1 105 ? -0.855 1.672 -5.115 1.00 94.31 105 ILE A N 1
ATOM 860 C CA . ILE A 1 105 ? -0.972 1.976 -3.684 1.00 94.31 105 ILE A CA 1
ATOM 861 C C . ILE A 1 105 ? -0.006 1.099 -2.886 1.00 94.31 105 ILE A C 1
ATOM 863 O O . ILE A 1 105 ? 0.708 1.597 -2.021 1.00 94.31 105 ILE A O 1
ATOM 867 N N . ASN A 1 106 ? 0.072 -0.196 -3.197 1.00 95.12 106 ASN A N 1
ATOM 868 C CA . ASN A 1 106 ? 0.970 -1.118 -2.510 1.00 95.12 106 ASN A CA 1
ATOM 869 C C . ASN A 1 106 ? 2.444 -0.766 -2.732 1.00 95.12 106 ASN A C 1
ATOM 871 O O . ASN A 1 106 ? 3.226 -0.845 -1.786 1.00 95.12 106 ASN A O 1
ATOM 875 N N . SER A 1 107 ? 2.842 -0.371 -3.944 1.00 96.81 107 SER A N 1
ATOM 876 C CA . SER A 1 107 ? 4.215 0.064 -4.211 1.00 96.81 107 SER A CA 1
ATOM 877 C C . SER A 1 107 ? 4.545 1.352 -3.460 1.00 96.81 107 SER A C 1
ATOM 879 O O . SER A 1 107 ? 5.589 1.414 -2.815 1.00 96.81 107 SER A O 1
ATOM 881 N N . LEU A 1 108 ? 3.633 2.332 -3.454 1.00 95.62 108 LEU A N 1
ATOM 882 C CA . LEU A 1 108 ? 3.791 3.566 -2.681 1.00 95.62 108 LEU A CA 1
ATOM 883 C C . LEU A 1 108 ? 3.924 3.262 -1.184 1.00 95.62 108 LEU A C 1
ATOM 885 O O . LEU A 1 108 ? 4.917 3.634 -0.574 1.00 95.62 108 LEU A O 1
ATOM 889 N N . ASN A 1 109 ? 2.997 2.492 -0.614 1.00 92.81 109 ASN A N 1
ATOM 890 C CA . ASN A 1 109 ? 3.022 2.099 0.797 1.00 92.81 109 ASN A CA 1
ATOM 891 C C . ASN A 1 109 ? 4.278 1.306 1.191 1.00 92.81 109 ASN A C 1
ATOM 893 O O . ASN A 1 109 ? 4.679 1.342 2.350 1.00 92.81 109 ASN A O 1
ATOM 897 N N . THR A 1 110 ? 4.892 0.581 0.251 1.00 94.88 110 THR A N 1
ATOM 898 C CA . THR A 1 110 ? 6.103 -0.210 0.516 1.00 94.88 110 THR A CA 1
ATOM 899 C C . THR A 1 110 ? 7.351 0.667 0.607 1.00 94.88 110 THR A C 1
ATOM 901 O O . THR A 1 110 ? 8.169 0.460 1.499 1.00 94.88 110 THR A O 1
ATOM 904 N N . PHE A 1 111 ? 7.526 1.614 -0.320 1.00 95.19 111 PHE A N 1
ATOM 905 C CA . PHE A 1 111 ? 8.787 2.357 -0.460 1.00 95.19 111 PHE A CA 1
ATOM 906 C C . PHE A 1 111 ? 8.724 3.788 0.077 1.00 95.19 111 PHE A C 1
ATOM 908 O O . PHE A 1 111 ? 9.739 4.315 0.524 1.00 95.19 111 PHE A O 1
ATOM 915 N N . GLN A 1 112 ? 7.548 4.411 0.057 1.00 94.94 112 GLN A N 1
ATOM 916 C CA . GLN A 1 112 ? 7.320 5.764 0.553 1.00 94.94 112 GLN A CA 1
ATOM 917 C C . GLN A 1 112 ? 5.875 5.898 1.064 1.00 94.94 112 GLN A C 1
ATOM 919 O O . GLN A 1 112 ? 5.048 6.569 0.438 1.00 94.94 112 GLN A O 1
ATOM 924 N N . PRO A 1 113 ? 5.533 5.218 2.175 1.00 92.31 113 PRO A N 1
ATOM 925 C CA . PRO A 1 113 ? 4.191 5.285 2.728 1.00 92.31 113 PRO A CA 1
ATOM 926 C C . PRO A 1 113 ? 3.823 6.735 3.068 1.00 92.31 113 PRO A C 1
ATOM 928 O O . PRO A 1 113 ? 4.625 7.432 3.694 1.00 92.31 113 PRO A O 1
ATOM 931 N N . PRO A 1 114 ? 2.615 7.195 2.694 1.00 89.44 114 PRO A N 1
ATOM 932 C CA . PRO A 1 114 ? 2.118 8.494 3.125 1.00 89.44 114 PRO A CA 1
ATOM 933 C C . PRO A 1 114 ? 2.121 8.621 4.653 1.00 89.44 114 PRO A C 1
ATOM 935 O O . PRO A 1 114 ? 1.891 7.638 5.358 1.00 89.44 114 PRO A O 1
ATOM 938 N N . GLU A 1 115 ? 2.304 9.838 5.166 1.00 87.62 115 GLU A N 1
ATOM 939 C CA . GLU A 1 115 ? 2.389 10.109 6.610 1.00 87.62 115 GLU A CA 1
ATOM 940 C C . GLU A 1 115 ? 1.205 9.522 7.392 1.00 87.62 115 GLU A C 1
ATOM 942 O O . GLU A 1 115 ? 1.409 8.786 8.353 1.00 87.62 115 GLU A O 1
ATOM 947 N N . PHE A 1 116 ? -0.027 9.707 6.907 1.00 82.38 116 PHE A N 1
ATOM 948 C CA . PHE A 1 116 ? -1.220 9.149 7.551 1.00 82.38 116 PHE A CA 1
ATOM 949 C C . PHE A 1 116 ? -1.206 7.608 7.636 1.00 82.38 116 PHE A C 1
ATOM 951 O O . PHE A 1 116 ? -1.774 7.035 8.566 1.00 82.38 116 PHE A O 1
ATOM 958 N N . VAL A 1 117 ? -0.570 6.910 6.682 1.00 86.19 117 VAL A N 1
ATOM 959 C CA . VAL A 1 117 ? -0.411 5.443 6.716 1.00 86.19 117 VAL A CA 1
ATOM 960 C C . VAL A 1 117 ? 0.585 5.061 7.804 1.00 86.19 117 VAL A C 1
ATOM 962 O O . VAL A 1 117 ? 0.323 4.141 8.580 1.00 86.19 117 VAL A O 1
ATOM 965 N N . VAL A 1 118 ? 1.701 5.788 7.899 1.00 87.19 118 VAL A N 1
ATOM 966 C CA . VAL A 1 118 ? 2.710 5.594 8.950 1.00 87.19 118 VAL A CA 1
ATOM 967 C C . VAL A 1 118 ? 2.096 5.821 10.331 1.00 87.19 118 VAL A C 1
ATOM 969 O O . VAL A 1 118 ? 2.240 4.970 11.212 1.00 87.19 118 VAL A O 1
ATOM 972 N N . GLU A 1 119 ? 1.352 6.912 10.508 1.00 85.06 119 GLU A N 1
ATOM 973 C CA . GLU A 1 119 ? 0.631 7.218 11.746 1.00 85.06 119 GLU A CA 1
ATOM 974 C C . GLU A 1 119 ? -0.388 6.127 12.091 1.00 85.06 119 GLU A C 1
ATOM 976 O O . GLU A 1 119 ? -0.429 5.659 13.229 1.00 85.06 119 GLU A O 1
ATOM 981 N N . SER A 1 120 ? -1.158 5.652 11.106 1.00 84.88 120 SER A N 1
ATOM 982 C CA . SER A 1 120 ? -2.128 4.564 11.302 1.00 84.88 120 SER A CA 1
ATOM 983 C C . SER A 1 120 ? -1.464 3.295 11.830 1.00 84.88 120 SER A C 1
ATOM 985 O O . SER A 1 120 ? -1.945 2.693 12.792 1.00 84.88 120 SER A O 1
ATOM 987 N N . ILE A 1 121 ? -0.347 2.891 11.218 1.00 84.88 121 ILE A N 1
ATOM 988 C CA . ILE A 1 121 ? 0.419 1.706 11.622 1.00 84.88 121 ILE A CA 1
ATOM 989 C C . ILE A 1 121 ? 0.990 1.900 13.030 1.00 84.88 121 ILE A C 1
ATOM 991 O O . ILE A 1 121 ? 0.908 0.991 13.857 1.00 84.88 121 ILE A O 1
ATOM 995 N N . ALA A 1 122 ? 1.534 3.081 13.331 1.00 85.56 122 ALA A N 1
ATOM 996 C CA . ALA A 1 122 ? 2.059 3.398 14.655 1.00 85.56 122 ALA A CA 1
ATOM 997 C C . ALA A 1 122 ? 0.972 3.317 15.737 1.00 85.56 122 ALA A C 1
ATOM 999 O O . ALA A 1 122 ? 1.206 2.728 16.793 1.00 85.56 122 ALA A O 1
ATOM 1000 N N . GLN A 1 123 ? -0.229 3.835 15.466 1.00 83.44 123 GLN A N 1
ATOM 1001 C CA . GLN A 1 123 ? -1.362 3.752 16.388 1.00 83.44 123 GLN A CA 1
ATOM 1002 C C . GLN A 1 123 ? -1.833 2.313 16.613 1.00 83.44 123 GLN A C 1
ATOM 1004 O O . GLN A 1 123 ? -2.029 1.911 17.760 1.00 83.44 123 GLN A O 1
ATOM 1009 N N . ILE A 1 124 ? -1.965 1.519 15.546 1.00 83.81 124 ILE A N 1
ATOM 1010 C CA . ILE A 1 124 ? -2.339 0.098 15.637 1.00 83.81 124 ILE A CA 1
ATOM 1011 C C . ILE A 1 124 ? -1.305 -0.676 16.467 1.00 83.81 124 ILE A C 1
ATOM 1013 O O . ILE A 1 124 ? -1.672 -1.416 17.380 1.00 83.81 124 ILE A O 1
ATOM 1017 N N . ASN A 1 125 ? -0.011 -0.466 16.210 1.00 83.94 125 ASN A N 1
ATOM 1018 C CA . ASN A 1 125 ? 1.067 -1.111 16.963 1.00 83.94 125 ASN A CA 1
ATOM 1019 C C . ASN A 1 125 ? 1.103 -0.659 18.428 1.00 83.94 125 ASN A C 1
ATOM 1021 O O . ASN A 1 125 ? 1.339 -1.476 19.320 1.00 83.94 125 ASN A O 1
ATOM 1025 N N . GLY A 1 126 ? 0.854 0.626 18.689 1.00 83.88 126 GLY A N 1
ATOM 1026 C CA . GLY A 1 126 ? 0.741 1.176 20.038 1.00 83.88 126 GLY A CA 1
ATOM 1027 C C . GLY A 1 126 ? -0.397 0.528 20.822 1.00 83.88 126 GLY A C 1
ATOM 1028 O O . GLY A 1 126 ? -0.175 0.067 21.941 1.00 83.88 126 GLY A O 1
ATOM 1029 N N . PHE A 1 127 ? -1.575 0.412 20.201 1.00 84.50 127 PHE A N 1
ATOM 1030 C CA . PHE A 1 127 ? -2.732 -0.282 20.767 1.00 84.50 127 PHE A CA 1
ATOM 1031 C C . PHE A 1 127 ? -2.434 -1.761 21.044 1.00 84.50 127 PHE A C 1
ATOM 1033 O O . PHE A 1 127 ? -2.707 -2.275 22.126 1.00 84.50 127 PHE A O 1
ATOM 1040 N N . TYR A 1 128 ? -1.831 -2.464 20.084 1.00 81.81 128 TYR A N 1
ATOM 1041 C CA . TYR A 1 128 ? -1.488 -3.874 20.259 1.00 81.81 128 TYR A CA 1
ATOM 1042 C C . TYR A 1 128 ? -0.483 -4.079 21.404 1.00 81.81 128 TYR A C 1
ATOM 1044 O O . TYR A 1 128 ? -0.638 -4.975 22.235 1.00 81.81 128 TYR A O 1
ATOM 1052 N N . LYS A 1 129 ? 0.525 -3.205 21.510 1.00 82.62 129 LYS A N 1
ATOM 1053 C CA . LYS A 1 129 ? 1.510 -3.234 22.599 1.00 82.62 129 LYS A CA 1
ATOM 1054 C C . LYS A 1 129 ? 0.879 -2.941 23.959 1.00 82.62 129 LYS A C 1
ATOM 1056 O O . LYS A 1 129 ? 1.242 -3.583 24.943 1.00 82.62 129 LYS A O 1
ATOM 1061 N N . SER A 1 130 ? -0.047 -1.992 24.046 1.00 82.12 130 SER A N 1
ATOM 1062 C CA . SER A 1 130 ? -0.721 -1.684 25.308 1.00 82.12 130 SER A CA 1
ATOM 1063 C C . SER A 1 130 ? -1.683 -2.794 25.732 1.00 82.12 130 SER A C 1
ATOM 1065 O O . SER A 1 130 ? -1.797 -3.089 26.923 1.00 82.12 130 SER A O 1
ATOM 1067 N N . MET A 1 131 ? -2.302 -3.478 24.771 1.00 79.62 131 MET A N 1
ATOM 1068 C CA . MET A 1 131 ? -3.098 -4.679 25.008 1.00 79.62 131 MET A CA 1
ATOM 1069 C C . MET A 1 131 ? -2.238 -5.828 25.556 1.00 79.62 131 MET A C 1
ATOM 1071 O O . MET A 1 131 ? -2.613 -6.439 26.552 1.00 79.62 131 MET A O 1
ATOM 1075 N N . LEU A 1 132 ? -1.058 -6.068 24.970 1.00 77.94 132 LEU A N 1
ATOM 1076 C CA . LEU A 1 132 ? -0.052 -7.019 25.471 1.00 77.94 132 LEU A CA 1
ATOM 1077 C C . LEU A 1 132 ? 0.387 -6.718 26.909 1.00 77.94 132 LEU A C 1
ATOM 1079 O O . LEU A 1 132 ? 0.475 -7.619 27.740 1.00 77.94 132 LEU A O 1
ATOM 1083 N N . LEU A 1 133 ? 0.671 -5.449 27.206 1.00 79.44 133 LEU A N 1
ATOM 1084 C CA . LEU A 1 133 ? 1.094 -5.024 28.540 1.00 79.44 133 LEU A CA 1
ATOM 1085 C C . LEU A 1 133 ? -0.012 -5.241 29.578 1.00 79.44 133 LEU A C 1
ATOM 1087 O O . LEU A 1 133 ? 0.251 -5.827 30.625 1.00 79.44 133 LEU A O 1
ATOM 1091 N N . ASN A 1 134 ? -1.246 -4.832 29.273 1.00 76.12 134 ASN A N 1
ATOM 1092 C CA . ASN A 1 134 ? -2.391 -5.043 30.161 1.00 76.12 134 ASN A CA 1
ATOM 1093 C C . ASN A 1 134 ? -2.692 -6.532 30.370 1.00 76.12 134 ASN A C 1
ATOM 1095 O O . ASN A 1 134 ? -2.965 -6.945 31.494 1.00 76.12 134 ASN A O 1
ATOM 1099 N N . ALA A 1 135 ? -2.582 -7.346 29.318 1.00 72.38 135 ALA A N 1
ATOM 1100 C CA . ALA A 1 135 ? -2.728 -8.793 29.424 1.00 72.38 135 ALA A CA 1
ATOM 1101 C C . ALA A 1 135 ? -1.764 -9.390 30.456 1.00 72.38 135 ALA A C 1
ATOM 1103 O O . ALA A 1 135 ? -2.194 -10.133 31.331 1.00 72.38 135 ALA A O 1
ATOM 1104 N N . ASN A 1 136 ? -0.487 -9.002 30.409 1.00 72.69 136 ASN A N 1
ATOM 1105 C CA . ASN A 1 136 ? 0.516 -9.473 31.365 1.00 72.69 136 ASN A CA 1
ATOM 1106 C C . ASN A 1 136 ? 0.254 -8.995 32.803 1.00 72.69 136 ASN A C 1
ATOM 1108 O O . ASN A 1 136 ? 0.569 -9.722 33.742 1.00 72.69 136 ASN A O 1
ATOM 1112 N N . LEU A 1 137 ? -0.301 -7.790 32.985 1.00 73.75 137 LEU A N 1
ATOM 1113 C CA . LEU A 1 137 ? -0.638 -7.248 34.308 1.00 73.75 137 LEU A CA 1
ATOM 1114 C C . LEU A 1 137 ? -1.818 -7.983 34.956 1.00 73.75 137 LEU A C 1
ATOM 1116 O O . LEU A 1 137 ? -1.778 -8.273 36.148 1.00 73.75 137 LEU A O 1
ATOM 1120 N N . HIS A 1 138 ? -2.862 -8.277 34.177 1.00 69.44 138 HIS A N 1
ATOM 1121 C CA . HIS A 1 138 ? -4.114 -8.848 34.691 1.00 69.44 138 HIS A CA 1
ATOM 1122 C C . HIS A 1 138 ? -4.149 -10.382 34.650 1.00 69.44 138 HIS A C 1
ATOM 1124 O O . HIS A 1 138 ? -4.885 -11.003 35.414 1.00 69.44 138 HIS A O 1
ATOM 1130 N N . SER A 1 139 ? -3.369 -11.009 33.770 1.00 64.00 139 SER A N 1
ATOM 1131 C CA . SER A 1 139 ? -3.263 -12.465 33.646 1.00 64.00 139 SER A CA 1
ATOM 1132 C C . SER A 1 139 ? -1.844 -12.862 33.205 1.00 64.00 139 SER A C 1
ATOM 1134 O O . SER A 1 139 ? -1.574 -12.907 32.005 1.00 64.00 139 SER A O 1
ATOM 1136 N N . PRO A 1 140 ? -0.924 -13.176 34.137 1.00 59.88 140 PRO A N 1
ATOM 1137 C CA . PRO A 1 140 ? 0.461 -13.536 33.807 1.00 59.88 140 PRO A CA 1
ATOM 1138 C C . PRO A 1 140 ? 0.601 -14.858 33.024 1.00 59.88 140 PRO A C 1
ATOM 1140 O O . PRO A 1 140 ? 1.691 -15.180 32.545 1.00 59.88 140 PRO A O 1
ATOM 1143 N N . ASP A 1 141 ? -0.490 -15.612 32.853 1.00 55.62 141 ASP A N 1
ATOM 1144 C CA . ASP A 1 141 ? -0.537 -16.787 31.988 1.00 55.62 141 ASP A CA 1
ATOM 1145 C C . ASP A 1 141 ? -0.532 -16.384 30.501 1.00 55.62 141 ASP A C 1
ATOM 1147 O O . ASP A 1 141 ? -1.431 -15.710 29.997 1.00 55.62 141 ASP A O 1
ATOM 1151 N N . LYS A 1 142 ? 0.490 -16.861 29.779 1.00 50.62 142 LYS A N 1
ATOM 1152 C CA . LYS A 1 142 ? 0.895 -16.518 28.396 1.00 50.62 142 LYS A CA 1
ATOM 1153 C C . LYS A 1 142 ? -0.156 -16.657 27.271 1.00 50.62 142 LYS A C 1
ATOM 1155 O O . LYS A 1 142 ? 0.177 -16.377 26.126 1.00 50.62 142 LYS A O 1
ATOM 1160 N N . PHE A 1 143 ? -1.398 -17.056 27.548 1.00 52.59 143 PHE A N 1
ATOM 1161 C CA . PHE A 1 143 ? -2.400 -17.457 26.539 1.00 52.59 143 PHE A CA 1
ATOM 1162 C C . PHE A 1 143 ? -3.462 -16.391 26.210 1.00 52.59 143 PHE A C 1
ATOM 1164 O O . PHE A 1 143 ? -4.512 -16.680 25.630 1.00 52.59 143 PHE A O 1
ATOM 1171 N N . PHE A 1 144 ? -3.239 -15.133 26.590 1.00 54.53 144 PHE A N 1
ATOM 1172 C CA . PHE A 1 144 ? -4.271 -14.108 26.455 1.00 54.53 144 PHE A CA 1
ATOM 1173 C C . PHE A 1 144 ? -4.566 -13.683 25.002 1.00 54.53 144 PHE A C 1
ATOM 1175 O O . PHE A 1 144 ? -5.693 -13.284 24.709 1.00 54.53 144 PHE A O 1
ATOM 1182 N N . ILE A 1 145 ? -3.614 -13.768 24.074 1.00 54.44 145 ILE A N 1
ATOM 1183 C CA . ILE A 1 145 ? -3.755 -13.102 22.762 1.00 54.44 145 ILE A CA 1
ATOM 1184 C C . ILE A 1 145 ? -4.102 -14.062 21.630 1.00 54.44 145 ILE A C 1
ATOM 1186 O O . ILE A 1 145 ? -4.720 -13.638 20.658 1.00 54.44 145 ILE A O 1
ATOM 1190 N N . ASP A 1 146 ? -3.838 -15.355 21.797 1.00 58.19 146 ASP A N 1
ATOM 1191 C CA . ASP A 1 146 ? -3.928 -16.330 20.704 1.00 58.19 146 ASP A CA 1
ATOM 1192 C C . ASP A 1 146 ? -5.348 -16.526 20.139 1.00 58.19 146 ASP A C 1
ATOM 1194 O O . ASP A 1 146 ? -5.504 -17.119 19.079 1.00 58.19 146 ASP A O 1
ATOM 1198 N N . ASN A 1 147 ? -6.387 -15.993 20.799 1.00 59.91 147 ASN A N 1
ATOM 1199 C CA . ASN A 1 147 ? -7.792 -16.220 20.438 1.00 59.91 147 ASN A CA 1
ATOM 1200 C C . ASN A 1 147 ? -8.678 -14.958 20.417 1.00 59.91 147 ASN A C 1
ATOM 1202 O O . ASN A 1 147 ? -9.902 -15.078 20.460 1.00 59.91 147 ASN A O 1
ATOM 1206 N N . ILE A 1 148 ? -8.117 -13.742 20.394 1.00 67.06 148 ILE A N 1
ATOM 1207 C CA . ILE A 1 148 ? -8.944 -12.534 20.202 1.00 67.06 148 ILE A CA 1
ATOM 1208 C C . ILE A 1 148 ? -9.038 -12.237 18.708 1.00 67.06 148 ILE A C 1
ATOM 1210 O O . ILE A 1 148 ? -8.072 -11.790 18.095 1.00 67.06 148 ILE A O 1
ATOM 1214 N N . CYS A 1 149 ? -10.223 -12.427 18.126 1.00 77.50 149 CYS A N 1
ATOM 1215 C CA . CYS A 1 149 ? -10.512 -11.904 16.796 1.00 77.50 149 CYS A CA 1
ATOM 1216 C C . CYS A 1 149 ? -10.781 -10.396 16.911 1.00 77.50 149 CYS A C 1
ATOM 1218 O O . CYS A 1 149 ? -11.849 -9.975 17.358 1.00 77.50 149 CYS A O 1
ATOM 1220 N N . LEU A 1 150 ? -9.773 -9.590 16.575 1.00 83.75 150 LEU A N 1
ATOM 1221 C CA . LEU A 1 150 ? -9.795 -8.135 16.688 1.00 83.75 150 LEU A CA 1
ATOM 1222 C C . LEU A 1 150 ? -9.777 -7.491 15.297 1.00 83.75 150 LEU A C 1
ATOM 1224 O O . LEU A 1 150 ? -8.877 -7.761 14.504 1.00 83.75 150 LEU A O 1
ATOM 1228 N N . ILE A 1 151 ? -10.727 -6.595 15.027 1.00 86.06 151 ILE A N 1
ATOM 1229 C CA . ILE A 1 151 ? -10.724 -5.728 13.843 1.00 86.06 151 ILE A CA 1
ATOM 1230 C C . ILE A 1 151 ? -10.590 -4.280 14.309 1.00 86.06 151 ILE A C 1
ATOM 1232 O O . ILE A 1 151 ? -11.468 -3.743 14.987 1.00 86.06 151 ILE A O 1
ATOM 1236 N N . ILE A 1 152 ? -9.491 -3.638 13.912 1.00 84.62 152 ILE A N 1
ATOM 1237 C CA . ILE A 1 152 ? -9.218 -2.231 14.207 1.00 84.62 152 ILE A CA 1
ATOM 1238 C C . ILE A 1 152 ? -9.468 -1.396 12.952 1.00 84.62 152 ILE A C 1
ATOM 1240 O O . ILE A 1 152 ? -8.814 -1.578 11.927 1.00 84.62 152 ILE A O 1
ATOM 1244 N N . LEU A 1 153 ? -10.394 -0.448 13.048 1.00 84.56 153 LEU A N 1
ATOM 1245 C CA . LEU A 1 153 ? -10.666 0.557 12.028 1.00 84.56 153 LEU A CA 1
ATOM 1246 C C . LEU A 1 153 ? -9.906 1.839 12.386 1.00 84.56 153 LEU A C 1
ATOM 1248 O O . LEU A 1 153 ? -10.314 2.579 13.282 1.00 84.56 153 LEU A O 1
ATOM 1252 N N . CYS A 1 154 ? -8.802 2.098 11.685 1.00 82.50 154 CYS A N 1
ATOM 1253 C CA . CYS A 1 154 ? -7.964 3.281 11.880 1.00 82.50 154 CYS A CA 1
ATOM 1254 C C . CYS A 1 154 ? -8.123 4.255 10.706 1.00 82.50 154 CYS A C 1
ATOM 1256 O O . CYS A 1 154 ? -7.878 3.887 9.559 1.00 82.50 154 CYS A O 1
ATOM 1258 N N . SER A 1 155 ? -8.594 5.474 10.978 1.00 76.25 155 SER A N 1
ATOM 1259 C CA . SER A 1 155 ? -8.791 6.529 9.964 1.00 76.25 155 SER A CA 1
ATOM 1260 C C . SER A 1 155 ? -9.123 7.880 10.617 1.00 76.25 155 SER A C 1
ATOM 1262 O O . SER A 1 155 ? -9.226 7.967 11.844 1.00 76.25 155 SER A O 1
ATOM 1264 N N . ASN A 1 156 ? -9.352 8.935 9.831 1.00 75.19 156 ASN A N 1
ATOM 1265 C CA . ASN A 1 156 ? -9.804 10.227 10.361 1.00 75.19 156 ASN A CA 1
ATOM 1266 C C . ASN A 1 156 ? -11.193 10.125 11.033 1.00 75.19 156 ASN A C 1
ATOM 1268 O O . ASN A 1 156 ? -12.031 9.337 10.580 1.00 75.19 156 ASN A O 1
ATOM 1272 N N . PRO A 1 157 ? -11.495 10.937 12.067 1.00 68.88 157 PRO A N 1
ATOM 1273 C CA . PRO A 1 157 ? -12.775 10.884 12.787 1.00 68.88 157 PRO A CA 1
ATOM 1274 C C . PRO A 1 157 ? -14.018 11.005 11.884 1.00 68.88 157 PRO A C 1
ATOM 1276 O O . PRO A 1 157 ? -15.027 10.337 12.107 1.00 68.88 157 PRO A O 1
ATOM 1279 N N . SER A 1 158 ? -13.934 11.805 10.818 1.00 73.62 158 SER A N 1
ATOM 1280 C CA . SER A 1 158 ? -15.085 12.200 9.990 1.00 73.62 158 SER A CA 1
ATOM 1281 C C . SER A 1 158 ? -15.541 11.173 8.946 1.00 73.62 158 SER A C 1
ATOM 1283 O O . SER A 1 158 ? -16.514 11.418 8.240 1.00 73.62 158 SER A O 1
ATOM 1285 N N . CYS A 1 159 ? -14.879 10.021 8.817 1.00 78.06 159 CYS A N 1
ATOM 1286 C CA . CYS A 1 159 ? -15.211 9.035 7.775 1.00 78.06 159 CYS A CA 1
ATOM 1287 C C . CYS A 1 159 ? -16.335 8.051 8.158 1.00 78.06 159 CYS A C 1
ATOM 1289 O O . CYS A 1 159 ? -16.647 7.138 7.398 1.00 78.06 159 CYS A O 1
ATOM 1291 N N . GLY A 1 160 ? -16.947 8.206 9.337 1.00 81.31 160 GLY A N 1
ATOM 1292 C CA . GLY A 1 160 ? -18.125 7.423 9.723 1.00 81.31 160 GLY A CA 1
ATOM 1293 C C . GLY A 1 160 ? -17.847 6.014 10.262 1.00 81.31 160 GLY A C 1
ATOM 1294 O O . GLY A 1 160 ? -18.786 5.223 10.340 1.00 81.31 160 GLY A O 1
ATOM 1295 N N . LYS A 1 161 ? -16.615 5.702 10.698 1.00 85.88 161 LYS A N 1
ATOM 1296 C CA . LYS A 1 161 ? -16.266 4.415 11.347 1.00 85.88 161 LYS A CA 1
ATOM 1297 C C . LYS A 1 161 ? -17.267 3.989 12.412 1.00 85.88 161 LYS A C 1
ATOM 1299 O O . LYS A 1 161 ? -17.721 2.854 12.394 1.00 85.88 161 LYS A O 1
ATOM 1304 N N . GLN A 1 162 ? -17.636 4.902 13.312 1.00 81.00 162 GLN A N 1
ATOM 1305 C CA . GLN A 1 162 ? -18.536 4.580 14.417 1.00 81.00 162 GLN A CA 1
ATOM 1306 C C . GLN A 1 162 ? -19.924 4.165 13.918 1.00 81.00 162 GLN A C 1
ATOM 1308 O O . GLN A 1 162 ? -20.490 3.185 14.391 1.00 81.00 162 GLN A O 1
ATOM 1313 N N . LYS A 1 163 ? -20.446 4.853 12.893 1.00 84.94 163 LYS A N 1
ATOM 1314 C CA . LYS A 1 163 ? -21.716 4.482 12.252 1.00 84.94 163 LYS A CA 1
ATOM 1315 C C . LYS A 1 163 ? -21.624 3.104 11.596 1.00 84.94 163 LYS A C 1
ATOM 1317 O O . LYS A 1 163 ? -22.569 2.327 11.686 1.00 84.94 163 LYS A O 1
ATOM 1322 N N . TYR A 1 164 ? -20.491 2.794 10.967 1.00 88.06 164 TYR A N 1
ATOM 1323 C CA . TYR A 1 164 ? -20.250 1.489 10.355 1.00 88.06 164 TYR A CA 1
ATOM 1324 C C . TYR A 1 164 ? -20.147 0.363 11.397 1.00 88.06 164 TYR A C 1
ATOM 1326 O O . TYR A 1 164 ? -20.800 -0.664 11.238 1.00 88.06 164 TYR A O 1
ATOM 1334 N N . ILE A 1 165 ? -19.417 0.577 12.498 1.00 89.19 165 ILE A N 1
ATOM 1335 C CA . ILE A 1 165 ? -19.342 -0.365 13.629 1.00 89.19 165 ILE A CA 1
ATOM 1336 C C . ILE A 1 165 ? -20.735 -0.618 14.208 1.00 89.19 165 ILE A C 1
ATOM 1338 O O . ILE A 1 165 ? -21.147 -1.770 14.329 1.00 89.19 165 ILE A O 1
ATOM 1342 N N . ASN A 1 166 ? -21.491 0.442 14.504 1.00 87.06 166 ASN A N 1
ATOM 1343 C CA . ASN A 1 166 ? -22.842 0.319 15.051 1.00 87.06 166 ASN A CA 1
ATOM 1344 C C . ASN A 1 166 ? -23.766 -0.455 14.098 1.00 87.06 166 ASN A C 1
ATOM 1346 O O . ASN A 1 166 ? -24.547 -1.297 14.542 1.00 87.06 166 ASN A O 1
ATOM 1350 N N . LYS A 1 167 ? -23.643 -0.224 12.784 1.00 89.88 167 LYS A N 1
ATOM 1351 C CA . LYS A 1 167 ? -24.374 -0.986 11.766 1.00 89.88 167 LYS A CA 1
ATOM 1352 C C . LYS A 1 167 ? -24.008 -2.474 11.798 1.00 89.88 167 LYS A C 1
ATOM 1354 O O . LYS A 1 167 ? -24.912 -3.299 11.872 1.00 89.88 167 LYS A O 1
ATOM 1359 N N . LEU A 1 168 ? -22.717 -2.816 11.810 1.00 90.88 168 LEU A N 1
ATOM 1360 C CA . LEU A 1 168 ? -22.254 -4.210 11.868 1.00 90.88 168 LEU A CA 1
ATOM 1361 C C . LEU A 1 168 ? -22.736 -4.937 13.127 1.00 90.88 168 LEU A C 1
ATOM 1363 O O . LEU A 1 168 ? -23.125 -6.098 13.055 1.00 90.88 168 LEU A O 1
ATOM 1367 N N . ILE A 1 169 ? -22.737 -4.261 14.277 1.00 91.19 169 ILE A N 1
ATOM 1368 C CA . ILE A 1 169 ? -23.225 -4.834 15.539 1.00 91.19 169 ILE A CA 1
ATOM 1369 C C . ILE A 1 169 ? -24.733 -5.065 15.480 1.00 91.19 169 ILE A C 1
ATOM 1371 O O . ILE A 1 169 ? -25.210 -6.102 15.932 1.00 91.19 169 ILE A O 1
ATOM 1375 N N . LYS A 1 170 ? -25.486 -4.129 14.894 1.00 90.88 170 LYS A N 1
ATOM 1376 C CA . LYS A 1 170 ? -26.938 -4.259 14.734 1.00 90.88 170 LYS A CA 1
ATOM 1377 C C . LYS A 1 170 ? -27.318 -5.397 13.782 1.00 90.88 170 LYS A C 1
ATOM 1379 O O . LYS A 1 170 ? -28.289 -6.099 14.042 1.00 90.88 170 LYS A O 1
ATOM 1384 N N . GLU A 1 171 ? -26.567 -5.578 12.698 1.00 94.56 171 GLU A N 1
ATOM 1385 C CA . GLU A 1 171 ? -26.796 -6.644 11.711 1.00 94.56 171 GLU A CA 1
ATOM 1386 C C . GLU A 1 171 ? -26.307 -8.017 12.208 1.00 94.56 171 GLU A C 1
ATOM 1388 O O . GLU A 1 171 ? -26.908 -9.041 11.881 1.00 94.56 171 GLU A O 1
ATOM 1393 N N . HIS A 1 172 ? -25.259 -8.051 13.039 1.00 93.19 172 HIS A N 1
ATOM 1394 C CA . HIS A 1 172 ? -24.626 -9.285 13.513 1.00 93.19 172 HIS A CA 1
ATOM 1395 C C . HIS A 1 172 ? -24.304 -9.273 15.026 1.00 93.19 172 HIS A C 1
ATOM 1397 O O . HIS A 1 172 ? -23.142 -9.432 15.414 1.00 93.19 172 HIS A O 1
ATOM 1403 N N . PRO A 1 173 ? -25.308 -9.163 15.917 1.00 91.81 173 PRO A N 1
ATOM 1404 C CA . PRO A 1 173 ? -25.090 -8.966 17.360 1.00 91.81 173 PRO A CA 1
ATOM 1405 C C . PRO A 1 173 ? -24.405 -10.150 18.066 1.00 91.81 173 PRO A C 1
ATOM 1407 O O . PRO A 1 173 ? -23.698 -9.966 19.059 1.00 91.81 173 PRO A O 1
ATOM 1410 N N . ASN A 1 174 ? -24.579 -11.364 17.531 1.00 92.44 174 ASN A N 1
ATOM 1411 C CA . ASN A 1 174 ? -23.960 -12.592 18.046 1.00 92.44 174 ASN A CA 1
ATOM 1412 C C . ASN A 1 174 ? -22.564 -12.857 17.466 1.00 92.44 174 ASN A C 1
ATOM 1414 O O . ASN A 1 174 ? -21.903 -13.796 17.895 1.00 92.44 174 ASN A O 1
ATOM 1418 N N . VAL A 1 175 ? -22.126 -12.063 16.484 1.00 91.12 175 VAL A N 1
ATOM 1419 C CA . VAL A 1 175 ? -20.820 -12.217 15.826 1.00 91.12 175 VAL A CA 1
ATOM 1420 C C . VAL A 1 175 ? -19.889 -11.081 16.216 1.00 91.12 175 VAL A C 1
ATOM 1422 O O . VAL A 1 175 ? -18.710 -11.326 16.424 1.00 91.12 175 VAL A O 1
ATOM 1425 N N . CYS A 1 176 ? -20.401 -9.857 16.352 1.00 92.69 176 CYS A N 1
ATOM 1426 C CA . CYS A 1 176 ? -19.604 -8.656 16.578 1.00 92.69 176 CYS A CA 1
ATOM 1427 C C . CYS A 1 176 ? -19.941 -7.991 17.919 1.00 92.69 176 CYS A C 1
ATOM 1429 O O . CYS A 1 176 ? -21.081 -8.014 18.385 1.00 92.69 176 CYS A O 1
ATOM 1431 N N . GLY A 1 177 ? -18.951 -7.340 18.521 1.00 91.56 177 GLY A N 1
ATOM 1432 C CA . GLY A 1 177 ? -19.119 -6.449 19.667 1.00 91.56 177 GLY A CA 1
ATOM 1433 C C . GLY A 1 177 ? -18.135 -5.284 19.599 1.00 91.56 177 GLY A C 1
ATOM 1434 O O . GLY A 1 177 ? -17.115 -5.373 18.923 1.00 91.56 177 GLY A O 1
ATOM 1435 N N . THR A 1 178 ? -18.430 -4.194 20.303 1.00 91.62 178 THR A N 1
ATOM 1436 C CA . THR A 1 178 ? -17.510 -3.057 20.484 1.00 91.62 178 THR A CA 1
ATOM 1437 C C . THR A 1 178 ? -17.250 -2.865 21.973 1.00 91.62 178 THR A C 1
ATOM 1439 O O . THR A 1 178 ? -18.191 -3.025 22.760 1.00 91.62 178 THR A O 1
ATOM 1442 N N . PRO A 1 179 ? -16.009 -2.568 22.393 1.00 91.38 179 PRO A N 1
ATOM 1443 C CA . PRO A 1 179 ? -15.719 -2.321 23.794 1.00 91.38 179 PRO A CA 1
ATOM 1444 C C . PRO A 1 179 ? -16.400 -1.048 24.290 1.00 91.38 179 PRO A C 1
ATOM 1446 O O . PRO A 1 179 ? -16.777 -0.158 23.517 1.00 91.38 179 PRO A O 1
ATOM 1449 N N . ILE A 1 180 ? -16.510 -0.964 25.611 1.00 90.31 180 ILE A N 1
ATOM 1450 C CA 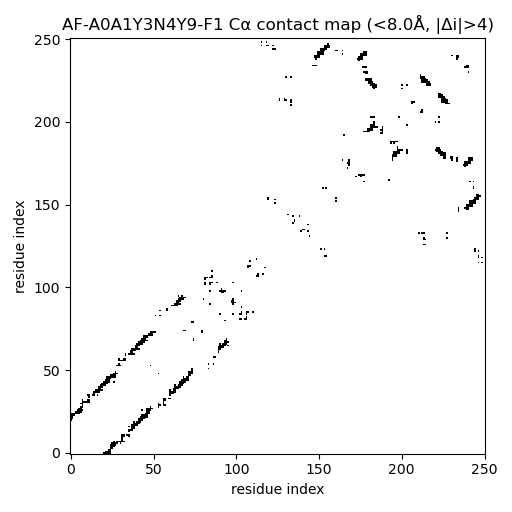. ILE A 1 180 ? -16.981 0.234 26.294 1.00 90.31 180 ILE A CA 1
ATOM 1451 C C . ILE A 1 180 ? -15.861 1.270 26.236 1.00 90.31 180 ILE A C 1
ATOM 1453 O O . ILE A 1 180 ? -14.720 1.001 26.634 1.00 90.31 180 ILE A O 1
ATOM 1457 N N . VAL A 1 181 ? -16.201 2.462 25.751 1.00 90.25 181 VAL A N 1
ATOM 1458 C CA . VAL A 1 181 ? -15.292 3.607 25.716 1.00 90.25 181 VAL A CA 1
ATOM 1459 C C . VAL A 1 181 ? -15.675 4.565 26.832 1.00 90.25 181 VAL A C 1
ATOM 1461 O O . VAL A 1 181 ? -16.667 5.282 26.747 1.00 90.25 181 VAL A O 1
ATOM 1464 N N . TYR A 1 182 ? -14.877 4.591 27.889 1.00 92.56 182 TYR A N 1
ATOM 1465 C CA . TYR A 1 182 ? -15.061 5.522 28.992 1.00 92.56 182 TYR A CA 1
ATOM 1466 C C . TYR A 1 182 ? -14.657 6.923 28.551 1.00 92.56 182 TYR A C 1
ATOM 1468 O O . TYR A 1 182 ? -13.626 7.092 27.900 1.00 92.56 182 TYR A O 1
ATOM 1476 N N . THR A 1 183 ? -15.450 7.935 28.887 1.00 91.44 183 THR A N 1
ATOM 1477 C CA . THR A 1 183 ? -15.149 9.322 28.527 1.00 91.44 183 THR A CA 1
ATOM 1478 C C . THR A 1 183 ? -15.538 10.305 29.619 1.00 91.44 183 THR A C 1
ATOM 1480 O O . THR A 1 183 ? -16.493 10.087 30.360 1.00 91.44 183 THR A O 1
ATOM 1483 N N . THR A 1 184 ? -14.805 11.415 29.705 1.00 92.38 184 THR A N 1
ATOM 1484 C CA . THR A 1 184 ? -15.184 12.571 30.535 1.00 92.38 184 THR A CA 1
ATOM 1485 C C . THR A 1 184 ? -16.000 13.610 29.761 1.00 92.38 184 THR A C 1
ATOM 1487 O O . THR A 1 184 ? -16.374 14.638 30.326 1.00 92.38 184 THR A O 1
ATOM 1490 N N . ASP A 1 185 ? -16.297 13.359 28.481 1.00 88.25 185 ASP A N 1
ATOM 1491 C CA . ASP A 1 185 ? -17.155 14.205 27.655 1.00 88.25 185 ASP A CA 1
ATOM 1492 C C . ASP A 1 185 ? -18.599 13.679 27.662 1.00 88.25 185 ASP A C 1
ATOM 1494 O O . ASP A 1 185 ? -18.953 12.714 26.981 1.00 88.25 185 ASP A O 1
ATOM 1498 N N . GLN A 1 186 ? -19.450 14.325 28.459 1.00 86.81 186 GLN A N 1
ATOM 1499 C CA . GLN A 1 186 ? -20.853 13.937 28.605 1.00 86.81 186 GLN A CA 1
ATOM 1500 C C . GLN A 1 186 ? -21.653 14.119 27.306 1.00 86.81 186 GLN A C 1
ATOM 1502 O O . GLN A 1 186 ? -22.674 13.457 27.121 1.00 86.81 186 GLN A O 1
ATOM 1507 N N . GLU A 1 187 ? -21.218 14.994 26.393 1.00 83.62 187 GLU A N 1
ATOM 1508 C CA . GLU A 1 187 ? -21.959 15.256 25.158 1.00 83.62 187 GLU A CA 1
ATOM 1509 C C . GLU A 1 187 ? -21.947 14.062 24.210 1.00 83.62 187 GLU A C 1
ATOM 1511 O O . GLU A 1 187 ? -22.952 13.796 23.556 1.00 83.62 187 GLU A O 1
ATOM 1516 N N . LEU A 1 188 ? -20.855 13.297 24.207 1.00 77.75 188 LEU A N 1
ATOM 1517 C CA . LEU A 1 188 ? -20.705 12.097 23.382 1.00 77.75 188 LEU A CA 1
ATOM 1518 C C . LEU A 1 188 ? -21.540 10.912 23.882 1.00 77.75 188 LEU A C 1
ATOM 1520 O O . LEU A 1 188 ? -21.766 9.970 23.131 1.00 77.75 188 LEU A O 1
ATOM 1524 N N . CYS A 1 189 ? -22.033 10.974 25.122 1.00 79.75 189 CYS A N 1
ATOM 1525 C CA . CYS A 1 189 ? -22.880 9.941 25.723 1.00 79.75 189 CYS A CA 1
ATOM 1526 C C . CYS A 1 189 ? -24.385 10.205 25.533 1.00 79.75 189 CYS A C 1
ATOM 1528 O O . CYS A 1 189 ? -25.206 9.454 26.052 1.00 79.75 189 CYS A O 1
ATOM 1530 N N . LYS A 1 190 ? -24.771 11.289 24.842 1.00 76.31 190 LYS A N 1
ATOM 1531 C CA . LYS A 1 190 ? -26.188 11.649 24.631 1.00 76.31 190 LYS A CA 1
ATOM 1532 C C . LYS A 1 190 ? -26.894 10.718 23.639 1.00 76.31 190 LYS A C 1
ATOM 1534 O O . LYS A 1 190 ? -28.113 10.577 23.702 1.00 76.31 190 LYS A O 1
ATOM 1539 N N . ASP A 1 191 ? -26.141 10.079 22.747 1.00 73.94 191 ASP A N 1
ATOM 1540 C CA . ASP A 1 191 ? -26.675 9.103 21.804 1.00 73.94 191 ASP A CA 1
ATOM 1541 C C . ASP A 1 191 ? -26.896 7.754 22.510 1.00 73.94 191 ASP A C 1
ATOM 1543 O O . ASP A 1 191 ? -25.940 7.099 22.929 1.00 73.94 191 ASP A O 1
ATOM 1547 N N . MET A 1 192 ? -28.160 7.318 22.605 1.00 60.72 192 MET A N 1
ATOM 1548 C CA . MET A 1 192 ? -28.562 6.046 23.240 1.00 60.72 192 MET A CA 1
ATOM 1549 C C . MET A 1 192 ? -27.918 4.811 22.585 1.00 60.72 192 MET A C 1
ATOM 1551 O O . MET A 1 192 ? -27.733 3.794 23.245 1.00 60.72 192 MET A O 1
ATOM 1555 N N . ASP A 1 193 ? -27.550 4.913 21.304 1.00 63.94 193 ASP A N 1
ATOM 1556 C CA . ASP A 1 193 ? -26.874 3.858 20.534 1.00 63.94 193 ASP A CA 1
ATOM 1557 C C . ASP A 1 193 ? -25.334 3.971 20.581 1.00 63.94 193 ASP A C 1
ATOM 1559 O O . ASP A 1 193 ? -24.626 3.309 19.812 1.00 63.94 193 ASP A O 1
ATOM 1563 N N . SER A 1 194 ? -24.784 4.849 21.426 1.00 69.69 194 SER A N 1
ATOM 1564 C CA . SER A 1 194 ? -23.336 5.005 21.568 1.00 69.69 194 SER A CA 1
ATOM 1565 C C . SER A 1 194 ? -22.745 3.996 22.553 1.00 69.69 194 SER A C 1
ATOM 1567 O O . SER A 1 194 ? -23.349 3.636 23.558 1.00 69.69 194 SER A O 1
ATOM 1569 N N . ASN A 1 195 ? -21.519 3.547 22.284 1.00 79.56 195 ASN A N 1
ATOM 1570 C CA . ASN A 1 195 ? -20.740 2.707 23.197 1.00 79.56 195 ASN A CA 1
ATOM 1571 C C . ASN A 1 195 ? -19.898 3.534 24.186 1.00 79.56 195 ASN A C 1
ATOM 1573 O O . ASN A 1 195 ? -18.929 3.018 24.754 1.00 79.56 195 ASN A O 1
ATOM 1577 N N . TYR A 1 196 ? -20.236 4.815 24.357 1.00 87.38 196 TYR A N 1
ATOM 1578 C CA . TYR A 1 196 ? -19.565 5.704 25.292 1.00 87.38 196 TYR A CA 1
ATOM 1579 C C . TYR A 1 196 ? -20.172 5.579 26.688 1.00 87.38 196 TYR A C 1
ATOM 1581 O O . TYR A 1 196 ? -21.387 5.516 26.859 1.00 87.38 196 TYR A O 1
ATOM 1589 N N . HIS A 1 197 ? -19.310 5.565 27.699 1.00 91.19 197 HIS A N 1
ATOM 1590 C CA . HIS A 1 197 ? -19.704 5.542 29.098 1.00 91.19 197 HIS A CA 1
ATOM 1591 C C . HIS A 1 197 ? -19.103 6.742 29.824 1.00 91.19 197 HIS A C 1
ATOM 1593 O O . HIS A 1 197 ? -17.883 6.862 29.949 1.00 91.19 197 HIS A O 1
ATOM 1599 N N . TYR A 1 198 ? -19.960 7.642 30.297 1.00 92.88 198 TYR A N 1
ATOM 1600 C CA . TYR A 1 198 ? -19.508 8.837 30.995 1.00 92.88 198 TYR A CA 1
ATOM 1601 C C . TYR A 1 198 ? -18.970 8.503 32.390 1.00 92.88 198 TYR A C 1
ATOM 1603 O O . TYR A 1 198 ? -19.635 7.827 33.173 1.00 92.88 198 TYR A O 1
ATOM 1611 N N . VAL A 1 199 ? -17.809 9.060 32.729 1.00 93.88 199 VAL A N 1
ATOM 1612 C CA . VAL A 1 199 ? -17.256 9.081 34.088 1.00 93.88 199 VAL A CA 1
ATOM 1613 C C . VAL A 1 199 ? -16.714 10.465 34.427 1.00 93.88 199 VAL A C 1
ATOM 1615 O O . VAL A 1 199 ? -16.242 11.205 33.563 1.00 93.88 199 VAL A O 1
ATOM 1618 N N . GLY A 1 200 ? -16.751 10.826 35.710 1.00 93.81 200 GLY A N 1
ATOM 1619 C CA . GLY A 1 200 ? -16.132 12.061 36.186 1.00 93.81 200 GLY A CA 1
ATOM 1620 C C . GLY A 1 200 ? -14.610 12.044 36.004 1.00 93.81 200 GLY A C 1
ATOM 1621 O O . GLY A 1 200 ? -13.981 10.988 36.033 1.00 93.81 200 GLY A O 1
ATOM 1622 N N . VAL A 1 201 ? -13.992 13.223 35.867 1.00 92.62 201 VAL A N 1
ATOM 1623 C CA . VAL A 1 201 ? -12.537 13.356 35.638 1.00 92.62 201 VAL A CA 1
ATOM 1624 C C . VAL A 1 201 ? -11.701 12.674 36.726 1.00 92.62 201 VAL A C 1
ATOM 1626 O O . VAL A 1 201 ? -10.676 12.076 36.413 1.00 92.62 201 VAL A O 1
ATOM 1629 N N . ASN A 1 202 ? -12.129 12.738 37.990 1.00 93.69 202 ASN A N 1
ATOM 1630 C CA . ASN A 1 202 ? -11.413 12.086 39.091 1.00 93.69 202 ASN A CA 1
ATOM 1631 C C . ASN A 1 202 ? -11.501 10.561 38.981 1.00 93.69 202 ASN A C 1
ATOM 1633 O O . ASN A 1 202 ? -10.470 9.905 38.943 1.00 93.69 202 ASN A O 1
ATOM 1637 N N . THR A 1 203 ? -12.705 10.020 38.777 1.00 94.50 203 THR A N 1
ATOM 1638 C CA . THR A 1 203 ? -12.911 8.584 38.544 1.00 94.50 203 THR A CA 1
ATOM 1639 C C . THR A 1 203 ? -12.113 8.083 37.342 1.00 94.50 203 THR A C 1
ATOM 1641 O O . THR A 1 203 ? -11.495 7.028 37.410 1.00 94.50 203 THR A O 1
ATOM 1644 N N . MET A 1 204 ? -12.059 8.858 36.253 1.00 93.31 204 MET A N 1
ATOM 1645 C CA . MET A 1 204 ? -11.233 8.523 35.093 1.00 93.31 204 MET A CA 1
ATOM 1646 C C . MET A 1 204 ? -9.751 8.421 35.471 1.00 93.31 204 MET A C 1
ATOM 1648 O O . MET A 1 204 ? -9.080 7.481 35.058 1.00 93.31 204 MET A O 1
ATOM 1652 N N . LYS A 1 205 ? -9.231 9.361 36.270 1.00 91.75 205 LYS A N 1
ATOM 1653 C CA . LYS A 1 205 ? -7.838 9.329 36.745 1.00 91.75 205 LYS A CA 1
ATOM 1654 C C . LYS A 1 205 ? -7.560 8.122 37.637 1.00 91.75 205 LYS A C 1
ATOM 1656 O O . LYS A 1 205 ? -6.510 7.509 37.464 1.00 91.75 205 LYS A O 1
ATOM 1661 N N . ASP A 1 206 ? -8.487 7.762 38.518 1.00 94.00 206 ASP A N 1
ATOM 1662 C CA . ASP A 1 206 ? -8.358 6.582 39.380 1.00 94.00 206 ASP A CA 1
ATOM 1663 C C . ASP A 1 206 ? -8.294 5.304 38.525 1.00 94.00 206 ASP A C 1
ATOM 1665 O O . ASP A 1 206 ? -7.354 4.519 38.630 1.00 94.00 206 ASP A O 1
ATOM 1669 N N . MET A 1 207 ? -9.200 5.161 37.552 1.00 93.12 207 MET A N 1
ATOM 1670 C CA . MET A 1 207 ? -9.199 4.037 36.604 1.00 93.12 207 MET A CA 1
ATOM 1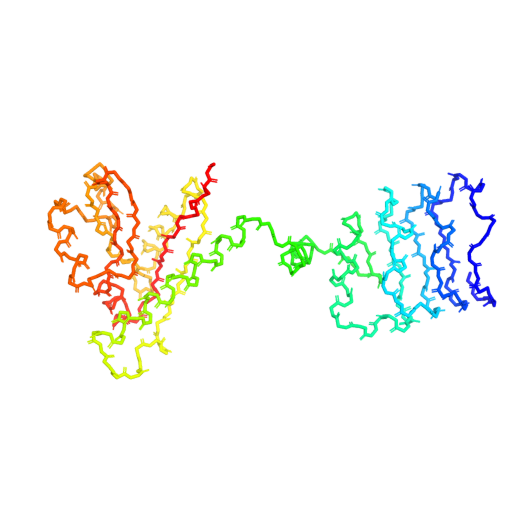671 C C . MET A 1 207 ? -7.922 3.966 35.746 1.00 93.12 207 MET A C 1
ATOM 1673 O O . MET A 1 207 ? -7.458 2.874 35.406 1.00 93.12 207 MET A O 1
ATOM 1677 N N . ILE A 1 208 ? -7.342 5.116 35.382 1.00 89.38 208 ILE A N 1
ATOM 1678 C CA . ILE A 1 208 ? -6.050 5.183 34.682 1.00 89.38 208 ILE A CA 1
ATOM 1679 C C . ILE A 1 208 ? -4.930 4.643 35.579 1.00 89.38 208 ILE A C 1
ATOM 1681 O O . ILE A 1 208 ? -4.125 3.839 35.114 1.00 89.38 208 ILE A O 1
ATOM 1685 N N . GLN A 1 209 ? -4.884 5.048 36.852 1.00 88.56 209 GLN A N 1
ATOM 1686 C CA . GLN A 1 209 ? -3.882 4.568 37.815 1.00 88.56 209 GLN A CA 1
ATOM 1687 C C . GLN A 1 209 ? -4.006 3.063 38.079 1.00 88.56 209 GLN A C 1
ATOM 1689 O O . GLN A 1 209 ? -3.002 2.377 38.258 1.00 88.56 209 GLN A O 1
ATOM 1694 N N . GLU A 1 210 ? -5.227 2.538 38.035 1.00 89.12 210 GLU A N 1
ATOM 1695 C CA . GLU A 1 210 ? -5.523 1.111 38.170 1.00 89.12 210 GLU A CA 1
ATOM 1696 C C . GLU A 1 210 ? -5.244 0.283 36.899 1.00 89.12 210 GLU A C 1
ATOM 1698 O O . GLU A 1 210 ? -5.502 -0.921 36.886 1.00 89.12 210 GLU A O 1
ATOM 1703 N N . ASN A 1 211 ? -4.725 0.888 35.821 1.00 86.69 211 ASN A N 1
ATOM 1704 C CA . ASN A 1 211 ? -4.486 0.226 34.530 1.00 86.69 211 ASN A CA 1
ATOM 1705 C C . ASN A 1 211 ? -5.745 -0.474 33.974 1.00 86.69 211 ASN A C 1
ATOM 1707 O O . ASN A 1 211 ? -5.695 -1.605 33.487 1.00 86.69 211 ASN A O 1
ATOM 1711 N N . LYS A 1 212 ? -6.904 0.193 34.053 1.00 88.69 212 LYS A N 1
ATOM 1712 C CA . LYS A 1 212 ? -8.182 -0.336 33.537 1.00 88.69 212 LYS A CA 1
ATOM 1713 C C . LYS A 1 212 ? -8.343 -0.202 32.020 1.00 88.69 212 LYS A C 1
ATOM 1715 O O . LYS A 1 212 ? -9.285 -0.754 31.448 1.00 88.69 212 LYS A O 1
ATOM 1720 N N . PHE A 1 213 ? -7.446 0.524 31.356 1.00 89.06 213 PHE A N 1
ATOM 1721 C CA . PHE A 1 213 ? -7.576 0.881 29.947 1.00 89.06 213 PHE A CA 1
ATOM 1722 C C . PHE A 1 213 ? -6.465 0.285 29.082 1.00 89.06 213 PHE A C 1
ATOM 1724 O O . PHE A 1 213 ? -5.284 0.348 29.419 1.00 89.06 213 PHE A O 1
ATOM 1731 N N . ILE A 1 214 ? -6.849 -0.219 27.908 1.00 86.62 214 ILE A N 1
ATOM 1732 C CA . ILE A 1 214 ? -5.905 -0.607 26.852 1.00 86.62 214 ILE A CA 1
ATOM 1733 C C . ILE A 1 214 ? -5.321 0.640 26.208 1.00 86.62 214 ILE A C 1
ATOM 1735 O O . ILE A 1 214 ? -4.124 0.719 25.965 1.00 86.62 214 ILE A O 1
ATOM 1739 N N . GLN A 1 215 ? -6.157 1.627 25.923 1.00 86.06 215 GLN A N 1
ATOM 1740 C CA . GLN A 1 215 ? -5.720 2.876 25.326 1.00 86.06 215 GLN A CA 1
ATOM 1741 C C . GLN A 1 215 ? -6.422 4.025 26.012 1.00 86.06 215 GLN A C 1
ATOM 1743 O O . GLN A 1 215 ? -7.614 3.933 26.297 1.00 86.06 215 GLN A O 1
ATOM 1748 N N . ILE A 1 216 ? -5.666 5.096 26.233 1.00 86.31 216 ILE A N 1
ATOM 1749 C CA . ILE A 1 216 ? -6.165 6.362 26.742 1.00 86.31 216 ILE A CA 1
ATOM 1750 C C . ILE A 1 216 ? -5.774 7.439 25.732 1.00 86.31 216 ILE A C 1
ATOM 1752 O O . ILE A 1 216 ? -4.610 7.514 25.334 1.00 86.31 216 ILE A O 1
ATOM 1756 N N . THR A 1 217 ? -6.730 8.258 25.311 1.00 83.19 217 THR A N 1
ATOM 1757 C CA . THR A 1 217 ? -6.491 9.446 24.483 1.00 83.19 217 THR A CA 1
ATOM 1758 C C . THR A 1 217 ? -7.146 10.671 25.109 1.00 83.19 217 THR A C 1
ATOM 1760 O O . THR A 1 217 ? -7.976 10.564 26.018 1.00 83.19 217 THR A O 1
ATOM 1763 N N . GLY A 1 218 ? -6.755 11.848 24.626 1.00 76.69 218 GLY A N 1
ATOM 1764 C CA . GLY A 1 218 ? -7.331 13.121 25.037 1.00 76.69 218 GLY A CA 1
ATOM 1765 C C . GLY A 1 218 ? -6.363 14.052 25.765 1.00 76.69 218 GLY A C 1
ATOM 1766 O O . GLY A 1 218 ? -5.283 13.670 26.219 1.00 76.69 218 GLY A O 1
ATOM 1767 N N . SER A 1 219 ? -6.761 15.316 25.835 1.00 69.62 219 SER A N 1
ATOM 1768 C CA . SER A 1 219 ? -6.001 16.424 26.407 1.00 69.62 219 SER A CA 1
ATOM 1769 C C . SER A 1 219 ? -6.959 17.426 27.059 1.00 69.62 219 SER A C 1
ATOM 1771 O O . SER A 1 219 ? -8.177 17.359 26.882 1.00 69.62 219 SER A O 1
ATOM 1773 N N . SER A 1 220 ? -6.425 18.341 27.872 1.00 77.88 220 SER A N 1
ATOM 1774 C CA . SER A 1 220 ? -7.205 19.444 28.461 1.00 77.88 220 SER A CA 1
ATOM 1775 C C . SER A 1 220 ? -8.440 19.007 29.275 1.00 77.88 220 SER A C 1
ATOM 1777 O O . SER A 1 220 ? -9.455 19.696 29.295 1.00 77.88 220 SER A O 1
ATOM 1779 N N . GLY A 1 221 ? -8.368 17.854 29.953 1.00 76.94 221 GLY A N 1
ATOM 1780 C CA . GLY A 1 221 ? -9.438 17.347 30.827 1.00 76.94 221 GLY A CA 1
ATOM 1781 C C . GLY A 1 221 ? -10.538 16.541 30.124 1.00 76.94 221 GLY A C 1
ATOM 1782 O O . GLY A 1 221 ? -11.404 15.983 30.804 1.00 76.94 221 GLY A O 1
ATOM 1783 N N . LYS A 1 222 ? -10.487 16.424 28.792 1.00 84.44 222 LYS A N 1
ATOM 1784 C CA . LYS A 1 222 ? -11.320 15.499 28.018 1.00 84.44 222 LYS A CA 1
ATOM 1785 C C . LYS A 1 222 ? -10.532 14.226 27.752 1.00 84.44 222 LYS A C 1
ATOM 1787 O O . LYS A 1 222 ? -9.570 14.255 26.994 1.00 84.44 222 LYS A O 1
ATOM 1792 N N . TYR A 1 223 ? -10.927 13.136 28.392 1.00 88.25 223 TYR A N 1
ATOM 1793 C CA . TYR A 1 223 ? -10.271 11.839 28.286 1.00 88.25 223 TYR A CA 1
ATOM 1794 C C . TYR A 1 223 ? -11.191 10.823 27.617 1.00 88.25 223 TYR A C 1
ATOM 1796 O O . TYR A 1 223 ? -12.414 10.888 27.758 1.00 88.25 223 TYR A O 1
ATOM 1804 N N . PHE A 1 224 ? -10.576 9.860 26.941 1.00 89.56 224 PHE A N 1
ATOM 1805 C CA . PHE A 1 224 ? -11.212 8.695 26.341 1.00 89.56 224 PHE A CA 1
ATOM 1806 C C . PHE A 1 224 ? -10.395 7.460 26.693 1.00 89.56 224 PHE A C 1
ATOM 1808 O O . PHE A 1 224 ? -9.176 7.485 26.550 1.00 89.56 224 PHE A O 1
ATOM 1815 N N . GLY A 1 225 ? -11.039 6.391 27.150 1.00 90.00 225 GLY A N 1
ATOM 1816 C CA . GLY A 1 225 ? -10.374 5.156 27.550 1.00 90.00 225 GLY A CA 1
ATOM 1817 C C . GLY A 1 225 ? -11.106 3.923 27.046 1.00 90.00 225 GLY A C 1
ATOM 1818 O O . GLY A 1 225 ? -12.278 3.728 27.354 1.00 90.00 225 GLY A O 1
ATOM 1819 N N . ILE A 1 226 ? -10.417 3.060 26.302 1.00 90.69 226 ILE A N 1
ATOM 1820 C CA . ILE A 1 226 ? -10.957 1.755 25.897 1.00 90.69 226 ILE A CA 1
ATOM 1821 C C . ILE A 1 226 ? -10.715 0.766 27.037 1.00 90.69 226 ILE A C 1
ATOM 1823 O O . ILE A 1 226 ? -9.560 0.478 27.360 1.00 90.69 226 ILE A O 1
ATOM 1827 N N . SER A 1 227 ? -11.784 0.252 27.649 1.00 90.19 227 SER A N 1
ATOM 1828 C CA . SER A 1 227 ? -11.683 -0.640 28.813 1.00 90.19 227 SER A CA 1
ATOM 1829 C C . SER A 1 227 ? -11.131 -2.017 28.444 1.00 90.19 227 SER A C 1
ATOM 1831 O O . SER A 1 227 ? -11.653 -2.689 27.549 1.00 90.19 227 SER A O 1
ATOM 1833 N N . TYR A 1 228 ? -10.109 -2.457 29.183 1.00 87.12 228 TYR A N 1
ATOM 1834 C CA . TYR A 1 228 ? -9.542 -3.800 29.060 1.00 87.12 228 TYR A CA 1
ATOM 1835 C C . TYR A 1 228 ? -10.575 -4.885 29.375 1.00 87.12 228 TYR A C 1
ATOM 1837 O O . TYR A 1 228 ? -10.724 -5.837 28.606 1.00 87.12 228 TYR A O 1
ATOM 1845 N N . ASP A 1 229 ? -11.338 -4.703 30.453 1.00 87.81 229 ASP A N 1
ATOM 1846 C CA . ASP A 1 229 ? -12.374 -5.645 30.884 1.00 87.81 229 ASP A CA 1
ATOM 1847 C C . ASP A 1 229 ? -13.456 -5.811 29.807 1.00 87.81 229 ASP A C 1
ATOM 1849 O O . ASP A 1 229 ? -13.838 -6.933 29.478 1.00 87.81 229 ASP A O 1
ATOM 1853 N N . SER A 1 230 ? -13.858 -4.717 29.152 1.00 90.19 230 SER A N 1
ATOM 1854 C CA . SER A 1 230 ? -14.872 -4.771 28.090 1.00 90.19 230 SER A CA 1
ATOM 1855 C C . SER A 1 230 ? -14.399 -5.509 26.830 1.00 90.19 230 SER A C 1
ATOM 1857 O O . SER A 1 230 ? -15.149 -6.292 26.246 1.00 90.19 230 SER A O 1
ATOM 1859 N N . VAL A 1 231 ? -13.132 -5.335 26.427 1.00 88.12 231 VAL A N 1
ATOM 1860 C CA . VAL A 1 231 ? -12.535 -6.120 25.329 1.00 88.12 231 VAL A CA 1
ATOM 1861 C C . VAL A 1 231 ? -12.491 -7.602 25.706 1.00 88.12 231 VAL A C 1
ATOM 1863 O O . VAL A 1 231 ? -12.766 -8.476 24.880 1.00 88.12 231 VAL A O 1
ATOM 1866 N N . ASN A 1 232 ? -12.204 -7.888 26.973 1.00 84.69 232 ASN A N 1
ATOM 1867 C CA . ASN A 1 232 ? -12.170 -9.238 27.508 1.00 84.69 232 ASN A CA 1
ATOM 1868 C C . ASN A 1 232 ? -13.519 -9.945 27.523 1.00 84.69 232 ASN A C 1
ATOM 1870 O O . ASN A 1 232 ? -13.596 -11.138 27.231 1.00 84.69 232 ASN A O 1
ATOM 1874 N N . GLU A 1 233 ? -14.586 -9.235 27.857 1.00 88.75 233 GLU A N 1
ATOM 1875 C CA . GLU A 1 233 ? -15.942 -9.777 27.814 1.00 88.75 233 GLU A CA 1
ATOM 1876 C C . GLU A 1 233 ? -16.348 -10.157 26.389 1.00 88.75 233 GLU A C 1
ATOM 1878 O O . GLU A 1 233 ? -16.880 -11.248 26.163 1.00 88.75 233 GLU A O 1
ATOM 1883 N N . ILE A 1 234 ? -16.025 -9.313 25.403 1.00 89.62 234 ILE A N 1
ATOM 1884 C CA . ILE A 1 234 ? -16.295 -9.601 23.987 1.00 89.62 234 ILE A CA 1
ATOM 1885 C C . ILE A 1 234 ? -15.538 -10.854 23.549 1.00 89.62 234 ILE A C 1
ATOM 1887 O O . ILE A 1 234 ? -16.148 -11.765 22.983 1.00 89.62 234 ILE A O 1
ATOM 1891 N N . LYS A 1 235 ? -14.253 -10.960 23.904 1.00 83.62 235 LYS A N 1
ATOM 1892 C CA . LYS A 1 235 ? -13.467 -12.178 23.677 1.00 83.62 235 LYS A CA 1
ATOM 1893 C C . LYS A 1 235 ? -14.136 -13.406 24.291 1.00 83.62 235 LYS A C 1
ATOM 1895 O O . LYS A 1 235 ? -14.316 -14.404 23.602 1.00 83.62 235 LYS A O 1
ATOM 1900 N N . LYS A 1 236 ? -14.485 -13.357 25.582 1.00 85.88 236 LYS A N 1
ATOM 1901 C CA . LYS A 1 236 ? -15.096 -14.492 26.301 1.00 85.88 236 LYS A CA 1
ATOM 1902 C C . LYS A 1 236 ? -16.413 -14.933 25.664 1.00 85.88 236 LYS A C 1
ATOM 1904 O O . LYS A 1 236 ? -16.741 -16.111 25.716 1.00 85.88 236 LYS A O 1
ATOM 1909 N N . SER A 1 237 ? -17.132 -14.007 25.031 1.00 89.25 237 SER A N 1
ATOM 1910 C CA . SER A 1 237 ? -18.349 -14.312 24.275 1.00 89.25 237 SER A CA 1
ATOM 1911 C C . SER A 1 237 ? -18.110 -14.922 22.885 1.00 89.25 237 SER A C 1
ATOM 1913 O O . SER A 1 237 ? -19.077 -15.229 22.196 1.00 89.25 237 SER A O 1
ATOM 1915 N N . GLY A 1 238 ? -16.855 -15.088 22.450 1.00 87.56 238 GLY A N 1
ATOM 1916 C CA . GLY A 1 238 ? -16.507 -15.630 21.130 1.00 87.56 238 GLY A CA 1
ATOM 1917 C C . GLY A 1 238 ? -16.800 -14.683 19.961 1.00 87.56 238 GLY A C 1
ATOM 1918 O O . GLY A 1 238 ? -16.795 -15.111 18.810 1.00 87.5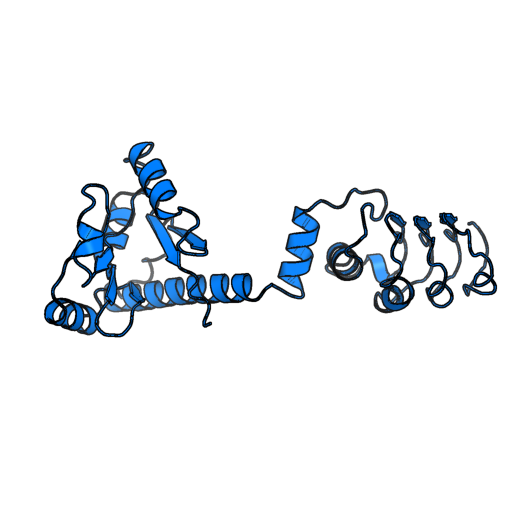6 238 GLY A O 1
ATOM 1919 N N . ARG A 1 239 ? -17.068 -13.403 20.247 1.00 90.56 239 ARG A N 1
ATOM 1920 C CA . ARG A 1 239 ? -17.391 -12.381 19.246 1.00 90.56 239 ARG A CA 1
ATOM 1921 C C . ARG A 1 239 ? -16.137 -11.665 18.748 1.00 90.56 239 ARG A C 1
ATOM 1923 O O . ARG A 1 239 ? -15.148 -11.530 19.465 1.00 90.56 239 ARG A O 1
ATOM 1930 N N . ILE A 1 240 ? -16.216 -11.150 17.527 1.00 90.94 240 ILE A N 1
ATOM 19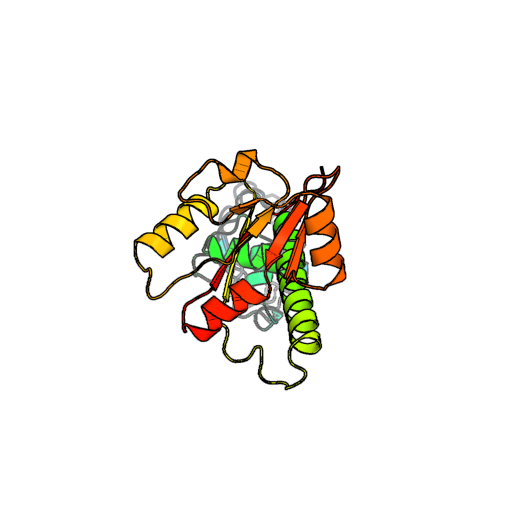31 C CA . ILE A 1 240 ? -15.234 -10.259 16.916 1.00 90.94 240 ILE A CA 1
ATOM 1932 C C . ILE A 1 240 ? -15.308 -8.900 17.616 1.00 90.94 240 ILE A C 1
ATOM 1934 O O . ILE A 1 240 ? -16.362 -8.259 17.645 1.00 90.94 240 ILE A O 1
ATOM 1938 N N . CYS A 1 241 ? -14.183 -8.455 18.167 1.00 90.94 241 CYS A N 1
ATOM 1939 C CA . CYS A 1 241 ? -14.056 -7.143 18.785 1.00 90.94 241 CYS A CA 1
ATOM 1940 C C . CYS A 1 241 ? -13.770 -6.091 17.706 1.00 90.94 241 CYS A C 1
ATOM 1942 O O . CYS A 1 241 ? -12.749 -6.160 17.022 1.00 90.94 241 CYS A O 1
ATOM 1944 N N . LEU A 1 242 ? -14.680 -5.133 17.538 1.00 91.56 242 LEU A N 1
ATOM 1945 C CA . LEU A 1 242 ? -14.558 -4.015 16.607 1.00 91.56 242 LEU A CA 1
ATOM 1946 C C . LEU A 1 242 ? -14.104 -2.770 17.370 1.00 91.56 242 LEU A C 1
ATOM 1948 O O . LEU A 1 242 ? -14.781 -2.341 18.300 1.00 91.56 242 LEU A O 1
ATOM 1952 N N . ILE A 1 243 ? -12.981 -2.171 16.972 1.00 88.62 243 ILE A N 1
ATOM 1953 C CA . ILE A 1 243 ? -12.420 -0.980 17.628 1.00 88.62 243 ILE A CA 1
ATOM 1954 C C . ILE A 1 243 ? -12.191 0.125 16.601 1.00 88.62 243 ILE A C 1
ATOM 1956 O O . ILE A 1 243 ? -11.608 -0.113 15.547 1.00 88.62 243 ILE A O 1
ATOM 1960 N N . SER A 1 244 ? -12.619 1.348 16.917 1.00 86.19 244 SER A N 1
ATOM 1961 C CA . SER A 1 244 ? -12.328 2.543 16.117 1.00 86.19 244 SER A CA 1
ATOM 1962 C C . SER A 1 244 ? -11.190 3.341 16.747 1.00 86.19 244 SER A C 1
ATOM 1964 O O . SER A 1 244 ? -11.338 3.842 17.860 1.00 86.19 244 SER A O 1
ATOM 1966 N N . LEU A 1 245 ? -10.092 3.518 16.009 1.00 82.44 245 LEU A N 1
ATOM 1967 C CA . LEU A 1 245 ? -8.967 4.381 16.382 1.00 82.44 245 LEU A CA 1
ATOM 1968 C C . LEU A 1 245 ? -8.917 5.599 15.468 1.00 82.44 245 LEU A C 1
ATOM 1970 O O . LEU A 1 245 ? -9.061 5.472 14.251 1.00 82.44 245 LEU A O 1
ATOM 1974 N N . ASN A 1 246 ? -8.756 6.787 16.042 1.00 78.50 246 ASN A N 1
ATOM 1975 C CA . ASN A 1 246 ? -8.659 8.027 15.280 1.00 78.50 246 ASN A CA 1
ATOM 1976 C C . ASN A 1 246 ? -7.200 8.364 15.004 1.00 78.50 246 ASN A C 1
ATOM 1978 O O . ASN A 1 246 ? -6.429 8.516 15.949 1.00 78.50 246 ASN A O 1
ATOM 1982 N N . ILE A 1 247 ? -6.866 8.556 13.725 1.00 71.38 247 ILE A N 1
ATOM 1983 C CA . ILE A 1 247 ? -5.595 9.166 13.336 1.00 71.38 247 ILE A CA 1
ATOM 1984 C C . ILE A 1 247 ? -5.661 10.622 13.800 1.00 71.38 247 ILE A C 1
ATOM 1986 O O . ILE A 1 247 ? -6.455 11.409 13.284 1.00 71.38 247 ILE A O 1
ATOM 1990 N N . GLU A 1 248 ? -4.905 10.953 14.841 1.00 62.44 248 GLU A N 1
ATOM 1991 C CA . GLU A 1 248 ? -4.698 12.337 15.250 1.00 62.44 248 GLU A CA 1
ATOM 1992 C C . GLU A 1 248 ? -3.505 12.836 14.443 1.00 62.44 248 GLU A C 1
ATOM 1994 O O . GLU A 1 248 ? -2.362 12.646 14.852 1.00 62.44 248 GLU A O 1
ATOM 1999 N N . THR A 1 249 ? -3.767 13.436 13.282 1.00 45.66 249 THR A N 1
ATOM 2000 C CA . THR A 1 249 ? -2.737 14.206 12.584 1.00 45.66 249 THR A CA 1
ATOM 2001 C C . THR A 1 249 ? -2.357 15.358 13.501 1.00 45.66 249 THR A C 1
ATOM 2003 O O . THR A 1 249 ? -3.208 16.202 13.812 1.00 45.66 249 THR A O 1
ATOM 2006 N N . LYS A 1 250 ? -1.107 15.398 13.964 1.00 39.31 250 LYS A N 1
ATOM 2007 C CA . LYS A 1 250 ? -0.576 16.633 14.544 1.00 39.31 250 LYS A CA 1
ATOM 2008 C C . LYS A 1 250 ? -0.612 17.679 13.429 1.00 39.31 250 LYS A C 1
ATOM 2010 O O . LYS A 1 250 ? 0.073 17.514 12.427 1.00 39.31 250 LYS A O 1
ATOM 2015 N N . LEU A 1 251 ? -1.486 18.676 13.579 1.00 30.75 251 LEU A N 1
ATOM 2016 C CA . LEU A 1 251 ? -1.491 19.875 12.738 1.00 30.75 251 LEU A CA 1
ATOM 2017 C C . LEU A 1 251 ? -0.168 20.632 12.885 1.00 30.75 251 LEU A C 1
ATOM 2019 O O . LEU A 1 251 ? 0.360 20.658 14.024 1.00 30.75 251 LEU A O 1
#

Secondary structure (DSSP, 8-state):
--S---S--S-TT-TT--EEE--SS-----TT-TT-TT--EEE--SS----GGGGGGTTT-TT--EEE--SSGGGGSTTHHHHHHHH-TT--EETTEEPPHHHHHHHHHHHS--HHHHHHHHHHH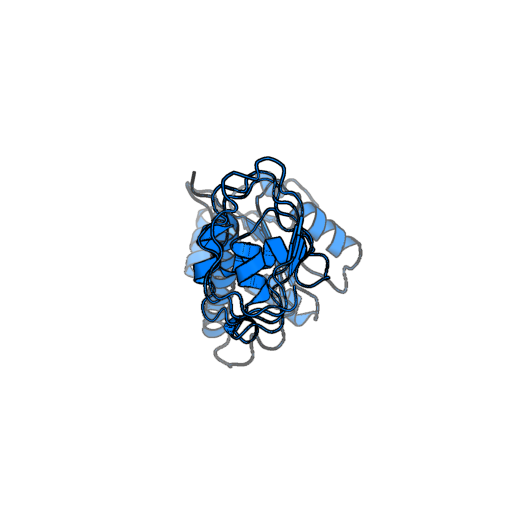HHHHHHHHHHHHH--STTSSTT--EEEEEE-GGG-HHHHHHHHHHH-TTTEE---EEES-GGGG-STT--EEE--HHHHHHHHHTT-EEEEEEETTEEEEEEHHHHHHHHHTTPEEEEEEE-----

Nearest PDB structures (foldseek):
  8axj-assembly1_A  TM=8.809E-01  e=1.133E-07  Trypanosoma brucei brucei TREU927
  6mky-assembly1_A  TM=9.732E-01  e=1.894E-06  Homo sapiens
  8glv-assembly1_Em  TM=6.773E-01  e=5.684E-09  Chlamydomonas reinhardtii
  6f4j-assembly2_B  TM=7.710E-01  e=5.524E-07  Drosophila melanogaster
  8j07-assembly1_3  TM=6.461E-01  e=2.429E-07  Homo sapiens

Foldseek 3Di:
DQDADADDDPCLPVQQAAEDAPDNYAHQAPPPCQNNLNHAEYAHAHYAHQDPVSCVSVLPNQRHAYYEHHNYNLVPDPCSVLVNCQSRVNYQYYNNDGDDPVSNQVSCCVPPNDPLVVLQVVVVVLLVVLLVVLCCVVPVPPPPPPQAQEDEAEEAPPPCLQVVLLVCCVVCVLAEDEFQKEKCDVVQVPDPSDSYDYDHLVVVVVCVVVSQFSDWDDDDSIIIGGGSVRSVVCRVSSHYYYHYDHRPPPD

Solvent-accessible surface area (backbone atoms only — not comparable to full-atom values): 13721 Å² total; per-residue (Å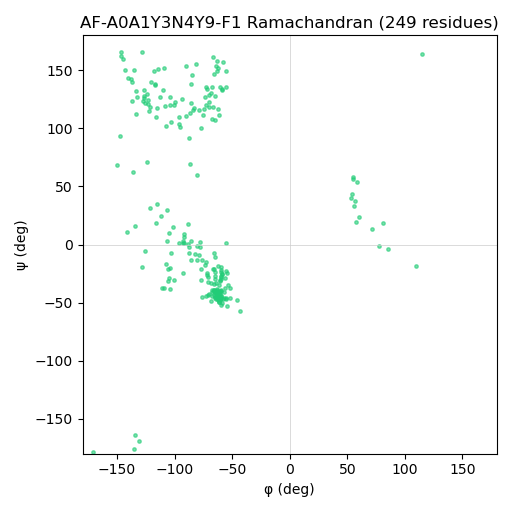²): 84,76,52,82,47,53,70,53,71,94,53,67,82,45,74,79,41,35,72,46,61,56,22,41,28,48,32,52,52,47,56,60,46,67,67,39,54,50,27,27,35,42,30,49,24,40,23,50,32,60,59,72,72,44,48,71,30,54,48,84,34,80,50,32,29,37,42,30,50,51,68,18,64,34,61,76,43,86,63,35,70,42,54,51,44,52,61,33,75,69,48,42,29,52,65,90,40,76,61,49,72,66,54,50,51,49,21,34,55,72,79,59,49,53,67,70,55,53,50,39,51,52,51,54,50,51,45,51,51,31,42,53,52,47,39,49,73,80,43,77,62,92,72,73,67,89,73,58,53,72,48,77,48,68,41,59,78,89,76,45,60,66,61,51,51,52,47,51,30,72,78,33,60,84,48,31,38,63,46,45,30,38,22,44,50,62,76,67,44,69,48,87,87,46,58,46,41,70,45,55,65,66,60,49,50,53,41,56,76,68,61,43,45,38,44,76,50,74,60,97,78,40,42,38,29,38,30,43,66,40,47,48,52,31,39,75,67,73,19,35,35,46,44,82,44,65,52,77,76,84,126

Mean predicted aligned error: 8.43 Å

Radius of gyration: 27.26 Å; Cα contacts (8 Å, |Δi|>4): 414; chains: 1; bounding box: 53×37×73 Å

Sequence (251 aa):
SYNNITQIQNITSLEKLNYFDISHNRITSLCGLQKSLYLNTLNVSYNNIVDLEEIKYIMDLPFMTNFFMHNNPVSNEKDFRKKVIFNLPTLKILDGVLITEIEKINSLNTFQPPEFVVESIAQINGFYKSMLLNANLHSPDKFFIDNICLIILCSNPSCGKQKYINKLIKEHPNVCGTPIVYTTDQELCKDMDSNYHYVGVNTMKDMIQENKFIQITGSSGKYFGISYDSVNEIKKSGRICLISLNIETKL

pLDDT: mean 88.17, std 11.39, range [30.75, 98.69]